Protein AF-A0A3D4P214-F1 (afdb_monomer)

Sequence (282 aa):
MRAGLFKVLLVASMGGLLLFSCAPPRKPGLRPDTTQAQRRLAGDDFQGALDSFAALAESYPGDRDVLREYKAAAEKIKARADGWFEENDFAAAEKAYSLLLANFFRFARFEESLSFGPEFLSRRIPVCQEHLSERRARQSLAEGDYLRALDGFKILPQDALQNPAQSAGLRRIMEEIRGLADKALARKDYVSAGKGYAVLWREYSMAQQAGFSLSFSRNDADEGMKHCRTQLTREGLDQYRKGNLKEAIAIWQGLLLFDPDNAEIRKAVDTATEQLTKLRKR

Foldseek 3Di:
DDDDDDDDDDDDDDDDPDPPPPPDDDDPDDDDDLPVLVVCLVVVVLLVNLVSLLVVCVVVPPPPVSLVVSLVSLQSLQVVLVVCVVVLVLVSNLVSLVSCLVCVVSNVVCNVVHPDDNVRSVLSNLQSLLSVLLVQLVVCVVVLNLLSSCPSVVPRDLVQLLPCVSVVSVQVSLQVLQVQLVVCVVVVVLLSNLQSLLSCLVCVVSCVSSPHDHPDDSVRSVVSNVVSLVVLQVVLVVCVVVVVLVVSLVSLVSNCVRVVPPPVSVVSNVVSVVVVVVVVVD

Mean predicted aligned error: 8.55 Å

Secondary structure (DSSP, 8-state):
--------PPPP----------PPPPPPSPPP--HHHHHHHHTT-HHHHHHHHHHHHHHSTT-HHHHHHHHHHHHHHHHHHHHHHHTT-HHHHHHHHHHHHHTGGGGTTTGGGSS--HHHHHHHHHHHHHHHHHHHHHHHHHTT-TTHHHHHHHTS-HHHHHSTTTSHHHHHHHHHHHHHHHHHHHTT-HHHHHHHHHHHHHHHHHHHHHT---SS-HHHHHHHHHHHHHHHHHHHHHHHHTT-HHHHHHHHHHHHTT-TT-HHHHHHHHHHHHHHHHHHT-

Radius of gyration: 35.47 Å; Cα contacts (8 Å, |Δi|>4): 289; chains: 1; bounding box: 129×53×82 Å

pLDDT: mean 90.37, std 16.11, range [37.19, 98.81]

Nearest PDB structures (foldseek):
  5g04-assembly1_J  TM=1.968E-01  e=1.324E-01  Homo sapiens
  4jhr-assembly1_B  TM=2.520E-01  e=9.855E-01  Mus musculus
  4jhr-assembly1_A  TM=2.530E-01  e=1.337E+00  Mus musculus
  8e0m-assembly4_L  TM=3.336E-01  e=3.344E+00  synthetic construct
  5cqs-assembly1_A  TM=1.385E-01  e=8.731E+00  Saccharomyces cerevisiae S288C

Structure (mmCIF, N/CA/C/O backbone):
data_AF-A0A3D4P214-F1
#
_entry.id   AF-A0A3D4P214-F1
#
loop_
_atom_site.group_PDB
_atom_site.id
_atom_site.type_symbol
_atom_site.label_atom_id
_atom_site.label_alt_id
_atom_site.label_comp_id
_atom_site.label_asym_id
_atom_site.label_entity_id
_atom_site.label_seq_id
_atom_site.pdbx_PDB_ins_code
_atom_site.Cartn_x
_atom_site.Cartn_y
_atom_site.Cartn_z
_atom_site.occupancy
_atom_site.B_iso_or_equiv
_atom_site.auth_seq_id
_atom_site.auth_comp_id
_atom_site.auth_asym_id
_atom_site.auth_atom_id
_atom_site.pdbx_PDB_model_num
ATOM 1 N N . MET A 1 1 ? 103.047 31.845 -24.404 1.00 38.53 1 MET A N 1
ATOM 2 C CA . MET A 1 1 ? 102.190 32.115 -25.580 1.00 38.53 1 MET A CA 1
ATOM 3 C C . MET A 1 1 ? 101.588 30.803 -26.061 1.00 38.53 1 MET A C 1
ATOM 5 O O . MET A 1 1 ? 102.334 29.852 -26.219 1.00 38.53 1 MET A O 1
ATOM 9 N N . ARG A 1 2 ? 100.268 30.807 -26.293 1.00 38.19 2 ARG A N 1
ATOM 10 C CA . ARG A 1 2 ? 99.425 29.758 -26.904 1.00 38.19 2 ARG A CA 1
ATOM 11 C C . ARG A 1 2 ? 99.228 28.454 -26.116 1.00 38.19 2 ARG A C 1
ATOM 13 O O . ARG A 1 2 ? 99.987 27.502 -26.222 1.00 38.19 2 ARG A O 1
ATOM 20 N N . ALA A 1 3 ? 98.106 28.441 -25.398 1.00 37.19 3 ALA A N 1
ATOM 21 C CA . ALA A 1 3 ? 97.374 27.250 -25.001 1.00 37.19 3 ALA A CA 1
ATOM 22 C C . ALA A 1 3 ? 96.899 26.474 -26.246 1.00 37.19 3 ALA A C 1
ATOM 24 O O . ALA A 1 3 ? 96.309 27.061 -27.155 1.00 37.19 3 ALA A O 1
ATOM 25 N N . GLY A 1 4 ? 97.164 25.168 -26.273 1.00 37.59 4 GLY A N 1
ATOM 26 C CA . GLY A 1 4 ? 96.603 24.213 -27.226 1.00 37.59 4 GLY A CA 1
ATOM 27 C C . GLY A 1 4 ? 95.545 23.370 -26.521 1.00 37.59 4 GLY A C 1
ATOM 28 O O . GLY A 1 4 ? 95.867 22.604 -25.617 1.00 37.59 4 GLY A O 1
ATOM 29 N N . LEU A 1 5 ? 94.284 23.567 -26.906 1.00 44.22 5 LEU A N 1
ATOM 30 C CA . LEU A 1 5 ? 93.126 22.828 -26.408 1.00 44.22 5 LEU A CA 1
ATOM 31 C C . LEU A 1 5 ? 93.164 21.362 -26.873 1.00 44.22 5 LEU A C 1
ATOM 33 O O . LEU A 1 5 ? 93.295 21.077 -28.064 1.00 44.22 5 LEU A O 1
ATOM 37 N N . PHE A 1 6 ? 92.963 20.456 -25.918 1.00 44.62 6 PHE A N 1
ATOM 38 C CA . PHE A 1 6 ? 92.675 19.039 -26.124 1.00 44.62 6 PHE A CA 1
ATOM 39 C C . PHE A 1 6 ? 91.328 18.847 -26.843 1.00 44.62 6 PHE A C 1
ATOM 41 O O . PHE A 1 6 ? 90.301 19.365 -26.405 1.00 44.62 6 PHE A O 1
ATOM 48 N N . LYS A 1 7 ? 91.321 18.055 -27.923 1.00 40.06 7 LYS A N 1
ATOM 49 C CA . LYS A 1 7 ? 90.110 17.476 -28.524 1.00 40.06 7 LYS A CA 1
ATOM 50 C C . LYS A 1 7 ? 89.840 16.125 -27.860 1.00 40.06 7 LYS A C 1
ATOM 52 O O . LYS A 1 7 ? 90.635 15.204 -28.018 1.00 40.06 7 LYS A O 1
ATOM 57 N N . VAL A 1 8 ? 88.722 16.009 -27.148 1.00 53.06 8 VAL A N 1
ATOM 58 C CA . VAL A 1 8 ? 88.177 14.736 -26.651 1.00 53.06 8 VAL A CA 1
ATOM 59 C C . VAL A 1 8 ? 86.930 14.406 -27.470 1.00 53.06 8 VAL A C 1
ATOM 61 O O . VAL A 1 8 ? 86.085 15.271 -27.698 1.00 53.06 8 VAL A O 1
ATOM 64 N N . LEU A 1 9 ? 86.876 13.167 -27.968 1.00 44.72 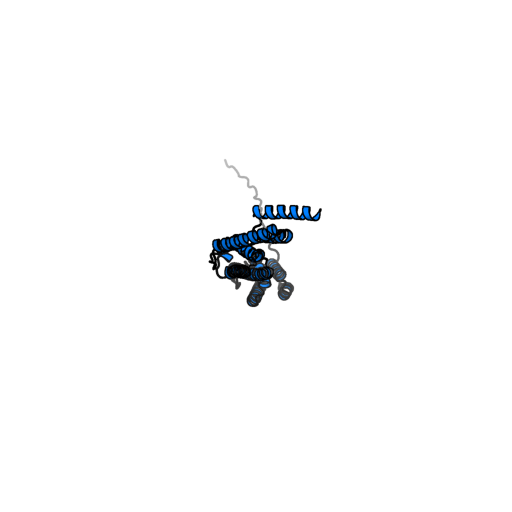9 LEU A N 1
ATOM 65 C CA . LEU A 1 9 ? 85.786 12.608 -28.765 1.00 44.72 9 LEU A CA 1
ATOM 66 C C . LEU A 1 9 ? 84.453 12.621 -27.999 1.00 44.72 9 LEU A C 1
ATOM 68 O O . LEU A 1 9 ? 84.376 12.197 -26.849 1.00 44.72 9 LEU A O 1
ATOM 72 N N . LEU A 1 10 ? 83.399 13.049 -28.694 1.00 42.59 10 LEU A N 1
ATOM 73 C CA . LEU A 1 10 ? 82.004 13.020 -28.263 1.00 42.59 10 LEU A CA 1
ATOM 74 C C . LEU A 1 10 ? 81.422 11.624 -28.542 1.00 42.59 10 LEU A C 1
ATOM 76 O O . LEU A 1 10 ? 81.373 11.185 -29.690 1.00 42.59 10 LEU A O 1
ATOM 80 N N . VAL A 1 11 ? 80.998 10.930 -27.486 1.00 47.66 11 VAL A N 1
ATOM 81 C CA . VAL A 1 11 ? 80.251 9.667 -27.560 1.00 47.66 11 VAL A CA 1
ATOM 82 C C . VAL A 1 11 ? 78.785 9.989 -27.848 1.00 47.66 11 VAL A C 1
ATOM 84 O O . VAL A 1 11 ? 78.157 10.762 -27.127 1.00 47.66 11 VAL A O 1
ATOM 87 N N . ALA A 1 12 ? 78.249 9.393 -28.910 1.00 46.66 12 ALA A N 1
ATOM 88 C CA . ALA A 1 12 ? 76.837 9.429 -29.255 1.00 46.66 12 ALA A CA 1
ATOM 89 C C . ALA A 1 12 ? 76.039 8.461 -28.363 1.00 46.66 12 ALA A C 1
ATOM 91 O O . ALA A 1 12 ? 76.366 7.276 -28.298 1.00 46.66 12 ALA A O 1
ATOM 92 N N . SER A 1 13 ? 74.956 8.929 -27.736 1.00 43.44 13 SER A N 1
ATOM 93 C CA . SER A 1 13 ? 73.879 8.052 -27.261 1.00 43.44 13 SER A CA 1
ATOM 94 C C . SER A 1 13 ? 72.512 8.624 -27.661 1.00 43.44 13 SER A C 1
ATOM 96 O O . SER A 1 13 ? 72.009 9.602 -27.115 1.00 43.44 13 SER A O 1
ATOM 98 N N . MET A 1 14 ? 71.911 8.015 -28.686 1.00 42.41 14 MET A N 1
ATOM 99 C CA . MET A 1 14 ? 70.492 8.168 -29.015 1.00 42.41 14 MET A CA 1
ATOM 100 C C . MET A 1 14 ? 69.688 7.279 -28.062 1.00 42.41 14 MET A C 1
ATOM 102 O O . MET A 1 14 ? 69.561 6.077 -28.281 1.00 42.41 14 MET A O 1
ATOM 106 N N . GLY A 1 15 ? 69.152 7.868 -26.995 1.00 41.72 15 GLY A N 1
ATOM 107 C CA . GLY A 1 15 ? 68.134 7.242 -26.153 1.00 41.72 15 GLY A CA 1
ATOM 108 C C . GLY A 1 15 ? 66.750 7.434 -26.768 1.00 41.72 15 GLY A C 1
ATOM 109 O O . GLY A 1 15 ? 66.094 8.440 -26.515 1.00 41.72 15 GLY A O 1
ATOM 110 N N . GLY A 1 16 ? 66.312 6.487 -27.598 1.00 44.75 16 GLY A N 1
ATOM 111 C CA . GLY A 1 16 ? 64.933 6.418 -28.080 1.00 44.75 16 GLY A CA 1
ATOM 112 C C . GLY A 1 16 ? 64.010 5.845 -27.004 1.00 44.75 16 GLY A C 1
ATOM 113 O O . GLY A 1 16 ? 64.033 4.646 -26.740 1.00 44.75 16 GLY A O 1
ATOM 114 N N . LEU A 1 17 ? 63.186 6.698 -26.394 1.00 46.34 17 LEU A N 1
ATOM 115 C CA . LEU A 1 17 ? 62.038 6.302 -25.574 1.00 46.34 17 LEU A CA 1
ATOM 116 C C . LEU A 1 17 ? 60.945 5.724 -26.487 1.00 46.34 17 LEU A C 1
ATOM 118 O O . LEU A 1 17 ? 60.137 6.457 -27.054 1.00 46.34 17 LEU A O 1
ATOM 122 N N . LEU A 1 18 ? 60.918 4.399 -26.635 1.00 42.94 18 LEU A N 1
ATOM 123 C CA . LEU A 1 18 ? 59.764 3.685 -27.178 1.00 42.94 18 LEU A CA 1
ATOM 124 C C . LEU A 1 18 ? 58.708 3.566 -26.074 1.00 42.94 18 LEU A C 1
ATOM 126 O O . LEU A 1 18 ? 58.770 2.683 -25.220 1.00 42.94 18 LEU A O 1
ATOM 130 N N . LEU A 1 19 ? 57.730 4.472 -26.095 1.00 48.50 19 LEU A N 1
ATOM 131 C CA . LEU A 1 19 ? 56.462 4.275 -25.399 1.00 48.50 19 LEU A CA 1
ATOM 132 C C . LEU A 1 19 ? 55.740 3.105 -26.079 1.00 48.50 19 LEU A C 1
ATOM 134 O O . LEU A 1 19 ? 55.114 3.268 -27.127 1.00 48.50 19 LEU A O 1
ATOM 138 N N . PHE A 1 20 ? 55.848 1.910 -25.496 1.00 41.78 20 PHE A N 1
ATOM 139 C CA . PHE A 1 20 ? 54.984 0.785 -25.833 1.00 41.78 20 PHE A CA 1
ATOM 140 C C . PHE A 1 20 ? 53.553 1.142 -25.427 1.00 41.78 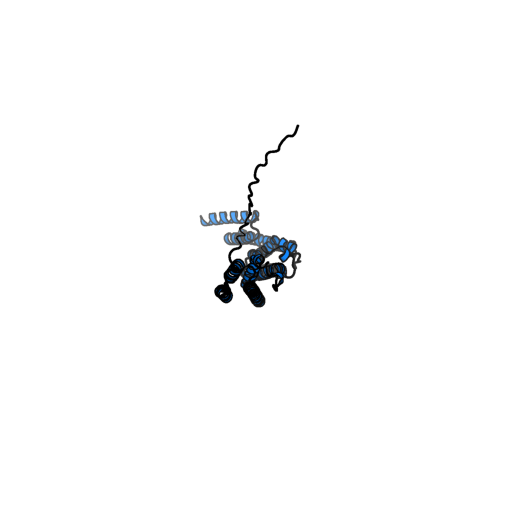20 PHE A C 1
ATOM 142 O O . PHE A 1 20 ? 53.136 0.979 -24.282 1.00 41.78 20 PHE A O 1
ATOM 149 N N . SER A 1 21 ? 52.805 1.672 -26.392 1.00 41.28 21 SER A N 1
ATOM 150 C CA . SER A 1 21 ? 51.353 1.733 -26.346 1.00 41.28 21 SER A CA 1
ATOM 151 C C . SER A 1 21 ? 50.830 0.297 -26.335 1.00 41.28 21 SER A C 1
ATOM 153 O O . SER A 1 21 ? 50.736 -0.355 -27.375 1.00 41.28 21 SER A O 1
ATOM 155 N N . CYS A 1 22 ? 50.520 -0.219 -25.146 1.00 42.56 22 CYS A N 1
ATOM 156 C CA . CYS A 1 22 ? 49.728 -1.432 -24.973 1.00 42.56 22 CYS A CA 1
ATOM 157 C C . CYS A 1 22 ? 48.269 -1.138 -25.355 1.00 42.56 22 CYS A C 1
ATOM 159 O O . CYS A 1 22 ? 47.379 -1.139 -24.509 1.00 42.56 22 CYS A O 1
ATOM 161 N N . ALA A 1 23 ? 48.016 -0.864 -26.635 1.00 50.88 23 ALA A N 1
ATOM 162 C CA . ALA A 1 23 ? 46.686 -1.027 -27.196 1.00 50.88 23 ALA A CA 1
ATOM 163 C C . ALA A 1 23 ? 46.484 -2.534 -27.442 1.00 50.88 23 ALA A C 1
ATOM 165 O O . ALA A 1 23 ? 47.274 -3.128 -28.182 1.00 50.88 23 ALA A O 1
ATOM 166 N N . PRO A 1 24 ? 45.482 -3.187 -26.824 1.00 54.00 24 PRO A N 1
ATOM 167 C CA . PRO A 1 24 ? 45.223 -4.596 -27.081 1.00 54.00 24 PRO A CA 1
ATOM 168 C C . PRO A 1 24 ? 44.935 -4.810 -28.578 1.00 54.00 24 PRO A C 1
ATOM 170 O O . PRO A 1 24 ? 44.295 -3.963 -29.212 1.00 54.00 24 PRO A O 1
ATOM 173 N N . PRO A 1 25 ? 45.402 -5.924 -29.167 1.00 46.94 25 PRO A N 1
ATOM 174 C CA . PRO A 1 25 ? 45.205 -6.194 -30.583 1.00 46.94 25 PRO A CA 1
ATOM 175 C C . PRO A 1 25 ? 43.707 -6.281 -30.895 1.00 46.94 25 PRO A C 1
ATOM 177 O O . PRO A 1 25 ? 42.974 -7.054 -30.274 1.00 46.94 25 PRO A O 1
ATOM 180 N N . ARG A 1 26 ? 43.243 -5.498 -31.880 1.00 49.03 26 ARG A N 1
ATOM 181 C CA . ARG A 1 26 ? 41.908 -5.672 -32.469 1.00 49.03 26 ARG A CA 1
ATOM 182 C C . ARG A 1 26 ? 41.800 -7.110 -32.979 1.00 49.03 26 ARG A C 1
ATOM 184 O O . ARG A 1 26 ? 42.559 -7.498 -33.867 1.00 49.03 26 ARG A O 1
ATOM 191 N N . LYS A 1 27 ? 40.865 -7.894 -32.429 1.00 54.03 27 LYS A N 1
ATOM 192 C CA . LYS A 1 27 ? 40.529 -9.218 -32.969 1.00 54.03 27 LYS A CA 1
ATOM 193 C C . LYS A 1 27 ? 40.098 -9.049 -34.437 1.00 54.03 27 LYS A C 1
ATOM 195 O O . LYS A 1 27 ? 39.225 -8.224 -34.706 1.00 54.03 27 LYS A O 1
ATOM 200 N N . PRO A 1 28 ? 40.710 -9.767 -35.390 1.00 44.50 28 PRO A N 1
ATOM 201 C CA . PRO A 1 28 ? 40.400 -9.602 -36.803 1.00 44.50 28 PRO A CA 1
ATOM 202 C C . PRO A 1 28 ? 39.011 -10.164 -37.150 1.00 44.50 28 PRO A C 1
ATOM 204 O O . PRO A 1 28 ? 38.692 -11.297 -36.806 1.00 44.50 28 PRO A O 1
ATOM 207 N N . GLY A 1 29 ? 38.213 -9.361 -37.863 1.00 55.25 29 GLY A N 1
ATOM 208 C CA . GLY A 1 29 ? 37.212 -9.755 -38.872 1.00 55.25 29 GLY A CA 1
ATOM 209 C C . GLY A 1 29 ? 35.974 -10.574 -38.481 1.00 55.25 29 GLY A C 1
ATOM 210 O O . GLY A 1 29 ? 35.059 -10.656 -39.297 1.00 55.25 29 GLY A O 1
ATOM 211 N N . LEU A 1 30 ? 35.902 -11.179 -37.294 1.00 65.19 30 LEU A N 1
ATOM 212 C CA . LEU A 1 30 ? 34.740 -11.980 -36.904 1.00 65.19 30 LEU A CA 1
ATOM 213 C C . LEU A 1 30 ? 33.660 -11.084 -36.285 1.00 65.19 30 LEU A C 1
ATOM 215 O O . LEU A 1 30 ? 33.901 -10.445 -35.260 1.00 65.19 30 LEU A O 1
ATOM 219 N N . ARG A 1 31 ? 32.471 -11.049 -36.900 1.00 73.25 31 ARG A N 1
ATOM 220 C CA . ARG A 1 31 ? 31.298 -10.367 -36.335 1.00 73.25 31 ARG A CA 1
ATOM 221 C C . ARG A 1 31 ? 31.027 -10.930 -34.927 1.00 73.25 31 ARG A C 1
ATOM 223 O O . ARG A 1 31 ? 30.981 -12.155 -34.792 1.00 73.25 31 ARG A O 1
ATOM 230 N N . PRO A 1 32 ? 30.859 -10.086 -33.896 1.00 82.88 32 PRO A N 1
ATOM 231 C CA . PRO A 1 32 ? 30.553 -10.554 -32.548 1.00 82.88 32 PRO A CA 1
ATOM 232 C C . PRO A 1 32 ? 29.274 -11.402 -32.532 1.00 82.88 32 PRO A C 1
ATOM 234 O O . PRO A 1 32 ? 28.263 -11.008 -33.111 1.00 82.88 32 PRO A O 1
ATOM 237 N N . ASP A 1 33 ? 29.319 -12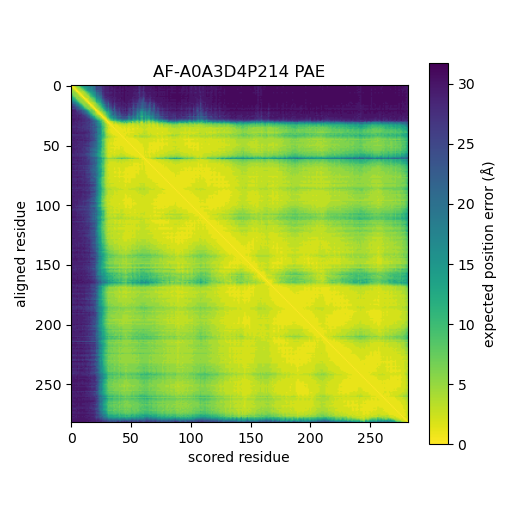.569 -31.883 1.00 88.31 33 ASP A N 1
ATOM 238 C CA . ASP A 1 33 ? 28.153 -13.447 -31.760 1.00 88.31 33 ASP A CA 1
ATOM 239 C C . ASP A 1 33 ? 27.183 -12.903 -30.702 1.00 88.31 33 ASP A C 1
ATOM 241 O O . ASP A 1 33 ? 27.454 -12.945 -29.500 1.00 88.31 33 ASP A O 1
ATOM 245 N N . THR A 1 34 ? 26.038 -12.392 -31.153 1.00 91.44 34 THR A N 1
ATOM 246 C CA . THR A 1 34 ? 24.964 -11.871 -30.298 1.00 91.44 34 THR A CA 1
ATOM 247 C C . THR A 1 34 ? 23.879 -12.912 -30.004 1.00 91.44 34 THR A C 1
ATOM 249 O O . THR A 1 34 ? 22.931 -12.623 -29.267 1.00 91.44 34 THR A O 1
ATOM 252 N N . THR A 1 35 ? 24.012 -14.147 -30.508 1.00 92.50 35 THR A N 1
ATOM 253 C CA . THR A 1 35 ? 22.977 -15.195 -30.437 1.00 92.50 35 THR A CA 1
ATOM 254 C C . THR A 1 35 ? 22.542 -15.480 -29.003 1.00 92.50 35 THR A C 1
ATOM 256 O O . THR A 1 35 ? 21.350 -15.625 -28.726 1.00 92.50 35 THR A O 1
ATOM 259 N N . GLN A 1 36 ? 23.486 -15.545 -28.061 1.00 93.12 36 GLN A N 1
ATOM 260 C CA . GLN A 1 36 ? 23.164 -15.798 -26.656 1.00 93.12 36 GLN A CA 1
ATOM 261 C C . GLN A 1 36 ? 22.326 -14.664 -26.047 1.00 93.12 36 GLN A C 1
ATOM 263 O O . GLN A 1 36 ? 21.324 -14.936 -25.382 1.00 93.12 36 GLN A O 1
ATOM 268 N N . ALA A 1 37 ? 22.704 -13.409 -26.303 1.00 93.62 37 ALA A N 1
ATOM 269 C CA . ALA A 1 37 ? 21.986 -12.236 -25.813 1.00 93.62 37 ALA A CA 1
ATOM 270 C C . ALA A 1 37 ? 20.559 -12.184 -26.385 1.00 93.62 37 ALA A C 1
ATOM 272 O O . ALA A 1 37 ? 19.591 -11.968 -25.654 1.00 93.62 37 ALA A O 1
ATOM 273 N N . GLN A 1 38 ? 20.414 -12.485 -27.678 1.00 93.94 38 GLN A N 1
ATOM 274 C CA . GLN A 1 38 ? 19.118 -12.550 -28.355 1.00 93.94 38 GLN A CA 1
ATOM 275 C C . GLN A 1 38 ? 18.223 -13.676 -27.813 1.00 93.94 38 GLN A C 1
ATOM 277 O O . GLN A 1 38 ? 17.026 -13.460 -27.618 1.00 93.94 38 GLN A O 1
ATOM 282 N N . ARG A 1 39 ? 18.778 -14.861 -27.518 1.00 95.44 39 ARG A N 1
ATOM 283 C CA . ARG A 1 39 ? 18.022 -15.969 -26.902 1.00 95.44 39 ARG A CA 1
ATOM 284 C C . ARG A 1 39 ? 17.493 -15.603 -25.518 1.00 95.44 39 ARG A C 1
ATOM 286 O O . ARG A 1 39 ? 16.328 -15.865 -25.238 1.00 95.44 39 ARG A O 1
ATOM 293 N N . ARG A 1 40 ? 18.315 -14.964 -24.680 1.00 96.62 40 ARG A N 1
ATOM 294 C CA . ARG A 1 40 ? 17.885 -14.476 -23.357 1.00 96.62 40 ARG A CA 1
ATOM 295 C C . ARG A 1 40 ? 16.759 -13.453 -23.472 1.00 96.62 40 ARG A C 1
ATOM 297 O O . ARG A 1 40 ? 15.750 -13.579 -22.789 1.00 96.62 40 ARG A O 1
ATOM 304 N N . LEU A 1 41 ? 16.880 -12.517 -24.414 1.00 94.62 41 LEU A N 1
ATOM 305 C CA . LEU A 1 41 ? 15.852 -11.510 -24.684 1.00 94.62 41 LEU A CA 1
ATOM 306 C C . LEU A 1 41 ? 14.526 -12.127 -25.162 1.00 94.62 41 LEU A C 1
ATOM 308 O O . LEU A 1 41 ? 13.455 -11.622 -24.834 1.00 94.62 41 LEU A O 1
ATOM 312 N N . ALA A 1 42 ? 14.583 -13.199 -25.956 1.00 93.31 42 ALA A N 1
ATOM 313 C CA . ALA A 1 42 ? 13.394 -13.926 -26.399 1.00 93.31 42 ALA A CA 1
ATOM 314 C C . ALA A 1 42 ? 12.723 -14.709 -25.258 1.00 93.31 42 ALA A C 1
ATOM 316 O O . ALA A 1 42 ? 11.500 -14.813 -25.244 1.00 93.31 42 ALA A O 1
ATOM 317 N N . GLY A 1 43 ? 13.513 -15.223 -24.311 1.00 93.75 43 GLY A N 1
ATOM 318 C CA . GLY A 1 43 ? 13.043 -15.945 -23.125 1.00 93.75 43 GLY A CA 1
ATOM 319 C C . GLY A 1 43 ? 12.738 -15.068 -21.905 1.00 93.75 43 GLY A C 1
ATOM 320 O O . GLY A 1 43 ? 12.648 -15.601 -20.807 1.00 93.75 43 GLY A O 1
ATOM 321 N N . ASP A 1 44 ? 12.632 -13.748 -22.075 1.00 92.69 44 ASP A N 1
ATOM 322 C CA . ASP A 1 44 ? 12.337 -12.765 -21.018 1.00 92.69 44 ASP A CA 1
ATOM 323 C C . ASP A 1 44 ? 13.351 -12.692 -19.861 1.00 92.69 44 ASP A C 1
ATOM 325 O O . ASP A 1 44 ? 13.115 -12.042 -18.840 1.00 92.69 44 ASP A O 1
ATOM 329 N N . ASP A 1 45 ? 14.549 -13.250 -20.064 1.00 96.81 45 ASP A N 1
ATOM 330 C CA . ASP A 1 45 ? 15.732 -12.984 -19.241 1.00 96.81 45 ASP A CA 1
ATOM 331 C C . ASP A 1 45 ? 16.343 -11.636 -19.651 1.00 96.81 45 ASP A C 1
ATOM 333 O O . ASP A 1 45 ? 17.399 -11.552 -20.284 1.00 96.81 45 ASP A O 1
ATOM 337 N N . PHE A 1 46 ? 15.630 -10.552 -19.342 1.00 98.00 46 PHE A N 1
ATOM 338 C CA . PHE A 1 46 ? 16.032 -9.202 -19.735 1.00 98.00 46 PHE A CA 1
ATOM 339 C C . PHE A 1 46 ? 17.345 -8.765 -19.089 1.00 98.00 46 PHE A C 1
ATOM 341 O O . PHE A 1 46 ? 18.185 -8.189 -19.774 1.00 98.00 46 PHE A O 1
ATOM 348 N N . GLN A 1 47 ? 17.552 -9.062 -17.801 1.00 97.81 47 GLN A N 1
ATOM 349 C CA . GLN A 1 47 ? 18.805 -8.742 -17.112 1.00 97.81 47 GLN A CA 1
ATOM 350 C C . GLN A 1 47 ? 19.972 -9.468 -17.786 1.00 97.81 47 GLN A C 1
ATOM 352 O O . GLN A 1 47 ? 20.937 -8.825 -18.193 1.00 97.81 47 GLN A O 1
ATOM 357 N N . GLY A 1 48 ? 19.852 -10.780 -18.009 1.00 97.62 48 GLY A N 1
ATOM 358 C CA . GLY A 1 48 ? 20.902 -11.539 -18.674 1.00 97.62 48 GLY A CA 1
ATOM 359 C C . GLY A 1 48 ? 21.134 -11.113 -20.125 1.00 97.62 48 GLY A C 1
ATOM 360 O O . GLY A 1 48 ? 22.269 -11.175 -20.605 1.00 97.62 48 GLY A O 1
ATOM 361 N N . ALA A 1 49 ? 20.095 -10.662 -20.834 1.00 98.00 49 ALA A N 1
ATOM 362 C CA . ALA A 1 49 ? 20.237 -10.088 -22.169 1.00 98.00 49 ALA A CA 1
ATOM 363 C C . ALA A 1 49 ? 21.050 -8.784 -22.139 1.00 98.00 49 ALA A C 1
ATOM 365 O O . ALA A 1 49 ? 22.020 -8.667 -22.890 1.00 98.00 49 ALA A O 1
ATOM 366 N N . LEU A 1 50 ? 20.700 -7.839 -21.256 1.00 98.00 50 LEU A N 1
ATOM 367 C CA . LEU A 1 50 ? 21.437 -6.580 -21.078 1.00 98.00 50 LEU A CA 1
ATOM 368 C C . LEU A 1 50 ? 22.890 -6.838 -20.654 1.00 98.00 50 LEU A C 1
ATOM 370 O O . LEU A 1 50 ? 23.802 -6.228 -21.207 1.00 98.00 50 LEU A O 1
ATOM 374 N N . ASP A 1 51 ? 23.121 -7.793 -19.751 1.00 97.81 51 ASP A N 1
ATOM 375 C CA . ASP A 1 51 ? 24.466 -8.191 -19.324 1.00 97.81 51 ASP A CA 1
ATOM 376 C C . ASP A 1 51 ? 25.302 -8.753 -20.470 1.00 97.81 51 ASP A C 1
ATOM 378 O O . ASP A 1 51 ? 26.460 -8.370 -20.644 1.00 97.81 51 ASP A O 1
ATOM 382 N N . SER A 1 52 ? 24.701 -9.615 -21.291 1.00 97.50 52 SER A N 1
ATOM 383 C CA . SER A 1 52 ? 25.377 -10.204 -22.449 1.00 97.50 52 SER A CA 1
ATOM 384 C C . SER A 1 52 ? 25.741 -9.133 -23.482 1.00 97.50 52 SER A C 1
ATOM 386 O O . SER A 1 52 ? 26.864 -9.114 -23.984 1.00 97.50 52 SER A O 1
ATOM 388 N N . PHE A 1 53 ? 24.824 -8.208 -23.782 1.00 97.25 53 PHE A N 1
ATOM 389 C CA . PHE A 1 53 ? 25.100 -7.119 -24.719 1.00 97.25 53 PHE A CA 1
ATOM 390 C C . PHE A 1 53 ? 26.130 -6.117 -24.190 1.00 97.25 53 PHE A C 1
ATOM 392 O O . PHE A 1 53 ? 26.985 -5.668 -24.953 1.00 97.25 53 PHE A O 1
ATOM 399 N N . ALA A 1 54 ? 26.101 -5.790 -22.899 1.00 96.06 54 ALA A N 1
ATOM 400 C CA . ALA A 1 54 ? 27.103 -4.922 -22.294 1.00 96.06 54 ALA A CA 1
ATOM 401 C C . ALA A 1 54 ? 28.506 -5.542 -22.351 1.00 96.06 54 ALA A C 1
ATOM 403 O O . ALA A 1 54 ? 29.444 -4.874 -22.780 1.00 96.06 54 ALA A O 1
ATOM 404 N N . ALA A 1 55 ? 28.641 -6.830 -22.015 1.00 95.94 55 ALA A N 1
ATOM 405 C CA . ALA A 1 55 ? 29.916 -7.543 -22.102 1.00 95.94 55 ALA A CA 1
ATOM 406 C C . ALA A 1 55 ? 30.464 -7.576 -23.542 1.00 95.94 55 ALA A C 1
ATOM 408 O O . ALA A 1 55 ? 31.671 -7.434 -23.768 1.00 95.94 55 ALA A O 1
ATOM 409 N N . LEU A 1 56 ? 29.579 -7.708 -24.538 1.00 95.19 56 LEU A N 1
ATOM 410 C CA . LEU A 1 56 ? 29.947 -7.579 -25.949 1.00 95.19 56 LEU A CA 1
ATOM 411 C C . LEU A 1 56 ? 30.402 -6.151 -26.289 1.00 95.19 56 LEU A C 1
ATOM 413 O O . LEU A 1 56 ? 31.432 -5.984 -26.938 1.00 95.19 56 LEU A O 1
ATOM 417 N N . ALA A 1 57 ? 29.696 -5.119 -25.826 1.00 94.00 57 ALA A N 1
ATOM 418 C CA . ALA A 1 57 ? 30.056 -3.719 -26.074 1.00 94.00 57 ALA A CA 1
ATOM 419 C C . ALA A 1 57 ? 31.376 -3.293 -25.393 1.00 94.00 57 ALA A C 1
ATOM 421 O O . ALA A 1 57 ? 32.064 -2.390 -25.884 1.00 94.00 57 ALA A O 1
ATOM 422 N N . GLU A 1 58 ? 31.737 -3.939 -24.282 1.00 93.31 58 GLU A N 1
ATOM 423 C CA . GLU A 1 58 ? 33.033 -3.800 -23.607 1.00 93.31 58 GLU A CA 1
ATOM 424 C C . GLU A 1 58 ? 34.151 -4.524 -24.364 1.00 93.31 58 GLU A C 1
ATOM 426 O O . GLU A 1 58 ? 35.232 -3.967 -24.548 1.00 93.31 58 GLU A O 1
ATOM 431 N N . SER A 1 59 ? 33.880 -5.739 -24.852 1.00 93.62 59 SER A N 1
ATOM 432 C CA . SER A 1 59 ? 34.843 -6.554 -25.609 1.00 93.62 59 SER A CA 1
ATOM 433 C C . SER A 1 59 ? 35.133 -6.001 -27.010 1.00 93.62 59 SER A C 1
ATOM 435 O O . SER A 1 59 ? 36.221 -6.213 -27.547 1.00 93.62 59 SER A O 1
ATOM 437 N N . TYR A 1 60 ? 34.168 -5.291 -27.599 1.00 91.69 60 TYR A N 1
ATOM 438 C CA . TYR A 1 60 ? 34.245 -4.699 -28.937 1.00 91.69 60 TYR A CA 1
ATOM 439 C C . TYR A 1 60 ? 33.907 -3.198 -28.883 1.00 91.69 60 TYR A C 1
ATOM 441 O O . TYR A 1 60 ? 32.879 -2.757 -29.409 1.00 91.69 60 TYR A O 1
ATOM 449 N N . PRO A 1 61 ? 34.751 -2.374 -28.231 1.00 87.81 61 PRO A N 1
ATOM 450 C CA . PRO A 1 61 ? 34.445 -0.969 -28.022 1.00 87.81 61 PRO A CA 1
ATOM 451 C C . PRO A 1 61 ? 34.413 -0.219 -29.359 1.00 87.81 61 PRO A C 1
ATOM 453 O O . PRO A 1 61 ? 35.408 -0.150 -30.078 1.00 87.81 61 PRO A O 1
ATOM 456 N N . GLY A 1 62 ? 33.257 0.366 -29.679 1.00 83.88 62 GLY A N 1
ATOM 457 C CA . GLY A 1 62 ? 33.038 1.118 -30.918 1.00 83.88 62 GLY A CA 1
ATOM 458 C C . GLY A 1 62 ? 32.520 0.290 -32.098 1.00 83.88 62 GLY A C 1
ATOM 459 O O . GLY A 1 62 ? 32.330 0.855 -33.177 1.00 83.88 62 GLY A O 1
ATOM 460 N N . ASP A 1 63 ? 32.255 -1.008 -31.915 1.00 92.81 63 ASP A N 1
ATOM 461 C CA . ASP A 1 63 ? 31.537 -1.803 -32.912 1.00 92.81 63 ASP A CA 1
ATOM 462 C C . ASP A 1 63 ? 30.089 -1.297 -33.045 1.00 92.81 63 ASP A C 1
ATOM 464 O O . ASP A 1 63 ? 29.288 -1.351 -32.106 1.00 92.81 63 ASP A O 1
ATOM 468 N N . ARG A 1 64 ? 29.762 -0.753 -34.223 1.00 92.44 64 ARG A N 1
ATOM 469 C CA . ARG A 1 64 ? 28.457 -0.133 -34.488 1.00 92.44 64 ARG A CA 1
ATOM 470 C C . ARG A 1 64 ? 27.321 -1.151 -34.517 1.00 92.44 64 ARG A C 1
ATOM 472 O O . ARG A 1 64 ? 26.202 -0.796 -34.149 1.00 92.44 64 ARG A O 1
ATOM 479 N N . ASP A 1 65 ? 27.587 -2.383 -34.940 1.00 92.69 65 ASP A N 1
ATOM 480 C CA . ASP A 1 65 ? 26.565 -3.421 -35.026 1.00 92.69 65 ASP A CA 1
ATOM 481 C C . ASP A 1 65 ? 26.186 -3.910 -33.627 1.00 92.69 65 ASP A C 1
ATOM 483 O O . ASP A 1 65 ? 24.995 -3.993 -33.323 1.00 92.69 65 ASP A O 1
ATOM 487 N N . VAL A 1 66 ? 27.172 -4.122 -32.746 1.00 94.00 66 VAL A N 1
ATOM 488 C CA . VAL A 1 66 ? 26.932 -4.484 -31.336 1.00 94.00 66 VAL A CA 1
ATOM 489 C C . VAL A 1 66 ? 26.138 -3.399 -30.615 1.00 94.00 66 VAL A C 1
ATOM 491 O O . VAL A 1 66 ? 25.150 -3.708 -29.952 1.00 94.00 66 VAL A O 1
ATOM 494 N N . LEU A 1 67 ? 26.519 -2.124 -30.761 1.00 95.25 67 LEU A N 1
ATOM 495 C CA . LEU A 1 67 ? 25.793 -1.020 -30.122 1.00 95.25 67 LEU A CA 1
ATOM 496 C C . LEU A 1 67 ? 24.365 -0.877 -30.665 1.00 95.25 67 LEU A C 1
ATOM 498 O O . LEU A 1 67 ? 23.442 -0.622 -29.894 1.00 95.25 67 LEU A O 1
ATOM 502 N N . ARG A 1 68 ? 24.157 -1.087 -31.972 1.00 96.06 68 ARG A N 1
ATOM 503 C CA . ARG A 1 68 ? 22.819 -1.081 -32.580 1.00 96.06 68 ARG A CA 1
ATOM 504 C C . ARG A 1 68 ? 21.948 -2.213 -32.039 1.00 96.06 68 ARG A C 1
ATOM 506 O O . ARG A 1 68 ? 20.783 -1.973 -31.731 1.00 96.06 68 ARG A O 1
ATOM 513 N N . GLU A 1 69 ? 22.483 -3.427 -31.928 1.00 96.38 69 GLU A N 1
ATOM 514 C CA . GLU A 1 69 ? 21.739 -4.570 -31.384 1.00 96.38 69 GLU A CA 1
ATOM 515 C C . GLU A 1 69 ? 21.464 -4.411 -29.881 1.00 96.38 69 GLU A C 1
ATOM 517 O O . GLU A 1 69 ? 20.356 -4.703 -29.432 1.00 96.38 69 GLU A O 1
ATOM 522 N N . TYR A 1 70 ? 22.413 -3.857 -29.120 1.00 97.31 70 TYR A N 1
ATOM 523 C CA . TYR A 1 70 ? 22.214 -3.555 -27.704 1.00 97.31 70 TYR A CA 1
ATOM 524 C C . TYR A 1 70 ? 21.111 -2.508 -27.500 1.00 97.31 70 TYR A C 1
ATOM 526 O O . TYR A 1 70 ? 20.182 -2.719 -26.719 1.00 97.31 70 TYR A O 1
ATOM 534 N N . LYS A 1 71 ? 21.147 -1.419 -28.275 1.00 98.00 71 LYS A N 1
ATOM 535 C CA . LYS A 1 71 ? 20.071 -0.426 -28.299 1.00 98.00 71 LYS A CA 1
ATOM 536 C C . LYS A 1 71 ? 18.723 -1.079 -28.624 1.00 98.00 71 LYS A C 1
ATOM 538 O O . LYS A 1 71 ? 17.751 -0.865 -27.907 1.00 98.00 71 LYS A O 1
ATOM 543 N N . ALA A 1 72 ? 18.661 -1.895 -29.678 1.00 98.00 72 ALA A N 1
ATOM 544 C CA . ALA A 1 72 ? 17.429 -2.576 -30.078 1.00 98.00 72 ALA A CA 1
ATOM 545 C C . ALA A 1 72 ? 16.879 -3.497 -28.974 1.00 98.00 72 ALA A C 1
ATOM 547 O O . ALA A 1 72 ? 15.664 -3.612 -28.819 1.00 98.00 72 ALA A O 1
ATOM 548 N N . ALA A 1 73 ? 17.750 -4.122 -28.178 1.00 98.25 73 ALA A N 1
ATOM 549 C CA . ALA A 1 73 ? 17.338 -4.907 -27.021 1.00 98.25 73 ALA A CA 1
ATOM 550 C C . ALA A 1 73 ? 16.697 -4.041 -25.927 1.00 98.25 73 ALA A C 1
ATOM 552 O O . ALA A 1 73 ? 15.628 -4.397 -25.431 1.00 98.25 73 ALA A O 1
ATOM 553 N N . ALA A 1 74 ? 17.301 -2.895 -25.595 1.00 98.62 74 ALA A N 1
ATOM 554 C CA . ALA A 1 74 ? 16.742 -1.953 -24.626 1.00 98.62 74 ALA A CA 1
ATOM 555 C C . ALA A 1 74 ? 15.362 -1.429 -25.073 1.00 98.62 74 ALA A C 1
ATOM 557 O O . ALA A 1 74 ? 14.413 -1.443 -24.289 1.00 98.62 74 ALA A O 1
ATOM 558 N N . GLU A 1 75 ? 15.219 -1.073 -26.353 1.00 98.62 75 GLU A N 1
ATOM 559 C CA . GLU A 1 75 ? 13.937 -0.664 -26.950 1.00 98.62 75 GLU A CA 1
ATOM 560 C C . GLU A 1 75 ? 12.886 -1.774 -26.888 1.00 98.62 75 GLU A C 1
ATOM 562 O O . GLU A 1 75 ? 11.728 -1.527 -26.558 1.00 98.62 75 G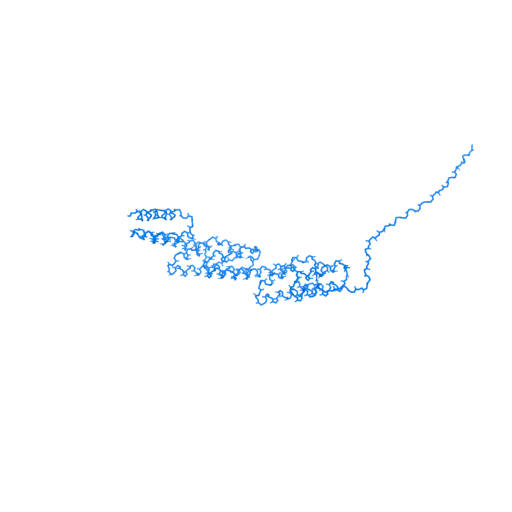LU A O 1
ATOM 567 N N . LYS A 1 76 ? 13.280 -3.026 -27.150 1.00 98.38 76 LYS A N 1
ATOM 568 C CA . LYS A 1 76 ? 12.362 -4.166 -27.074 1.00 98.38 76 LYS A CA 1
ATOM 569 C C . LYS A 1 76 ? 11.876 -4.418 -25.646 1.00 98.38 76 LYS A C 1
ATOM 571 O O . LYS A 1 76 ? 10.701 -4.722 -25.465 1.00 98.38 76 LYS A O 1
ATOM 576 N N . ILE A 1 77 ? 12.751 -4.294 -24.645 1.00 98.69 77 ILE A N 1
ATOM 577 C CA . ILE A 1 77 ? 12.367 -4.409 -23.228 1.00 98.69 77 ILE A CA 1
ATOM 578 C C . ILE A 1 77 ? 11.375 -3.300 -22.874 1.00 98.69 77 ILE A C 1
ATOM 580 O O . ILE A 1 77 ? 10.337 -3.583 -22.281 1.00 98.69 77 ILE A O 1
ATOM 584 N N . LYS A 1 78 ? 11.651 -2.060 -23.293 1.00 98.62 78 LYS A N 1
ATOM 585 C CA . LYS A 1 78 ? 10.766 -0.913 -23.064 1.00 98.62 78 LYS A CA 1
ATOM 586 C C . LYS A 1 78 ? 9.400 -1.099 -23.729 1.00 98.62 78 LYS A C 1
ATOM 588 O O . LYS A 1 78 ? 8.387 -0.915 -23.068 1.00 98.62 78 LYS A O 1
ATOM 593 N N . ALA A 1 79 ? 9.356 -1.542 -24.984 1.00 98.50 79 ALA A N 1
ATOM 594 C CA . ALA A 1 79 ? 8.104 -1.838 -25.683 1.00 98.50 79 ALA A CA 1
ATOM 595 C C . ALA A 1 79 ? 7.284 -2.936 -24.982 1.00 98.50 79 ALA A C 1
ATOM 597 O O . ALA A 1 79 ? 6.061 -2.863 -24.936 1.00 98.50 79 ALA A O 1
ATOM 598 N N . ARG A 1 80 ? 7.949 -3.940 -24.398 1.00 98.31 80 ARG A N 1
ATOM 599 C CA . ARG A 1 80 ? 7.279 -4.981 -23.604 1.00 98.31 80 ARG A CA 1
ATOM 600 C C . ARG A 1 80 ? 6.748 -4.446 -22.279 1.00 98.31 80 ARG A C 1
ATOM 602 O O . ARG A 1 80 ? 5.635 -4.789 -21.906 1.00 98.31 80 ARG A O 1
ATOM 609 N N . ALA A 1 81 ? 7.516 -3.588 -21.610 1.00 98.56 81 ALA A N 1
ATOM 610 C CA . ALA A 1 81 ? 7.075 -2.901 -20.401 1.00 98.56 81 ALA A CA 1
ATOM 611 C C . ALA A 1 81 ? 5.842 -2.028 -20.669 1.00 98.56 81 ALA A C 1
ATOM 613 O O . ALA A 1 81 ? 4.889 -2.079 -19.898 1.00 98.56 81 ALA A O 1
ATOM 614 N N . ASP A 1 82 ? 5.835 -1.289 -21.784 1.00 98.56 82 ASP A N 1
ATOM 615 C CA . ASP A 1 82 ? 4.678 -0.504 -22.223 1.00 98.56 82 ASP A CA 1
ATOM 616 C C . ASP A 1 82 ? 3.470 -1.401 -22.530 1.00 98.56 82 ASP A C 1
ATOM 618 O O . ASP A 1 82 ? 2.369 -1.095 -22.087 1.00 98.56 82 ASP A O 1
ATOM 622 N N . GLY A 1 83 ? 3.673 -2.538 -23.206 1.00 98.50 83 GLY A N 1
ATOM 623 C CA . GLY A 1 83 ? 2.607 -3.516 -23.448 1.00 98.50 83 GLY A CA 1
ATOM 624 C C . GLY A 1 83 ? 1.996 -4.048 -22.149 1.00 98.50 83 GLY A C 1
ATOM 625 O O . GLY A 1 83 ? 0.784 -3.995 -21.969 1.00 98.50 83 GLY A O 1
ATOM 626 N N . TRP A 1 84 ? 2.824 -4.467 -21.187 1.00 98.50 84 TRP A N 1
ATOM 627 C CA . TRP A 1 84 ? 2.346 -4.882 -19.862 1.00 98.50 84 TRP A CA 1
ATOM 628 C C . TRP A 1 84 ? 1.636 -3.760 -19.110 1.00 98.50 84 TRP A C 1
ATOM 630 O O . TRP A 1 84 ? 0.650 -4.005 -18.420 1.00 98.50 84 TRP A O 1
ATOM 640 N N . PHE A 1 85 ? 2.105 -2.522 -19.259 1.00 98.12 85 PHE A N 1
ATOM 641 C CA . PHE A 1 85 ? 1.449 -1.360 -18.679 1.00 98.12 85 PHE A CA 1
ATOM 642 C C . PHE A 1 85 ? 0.043 -1.161 -19.269 1.00 98.12 85 PHE A C 1
ATOM 644 O O . PHE A 1 85 ? -0.912 -0.975 -18.518 1.00 98.12 85 PHE A O 1
ATOM 651 N N . GLU A 1 86 ? -0.102 -1.236 -20.594 1.00 97.88 86 GLU A N 1
ATOM 652 C CA . GLU A 1 86 ? -1.390 -1.132 -21.298 1.00 97.88 86 GLU A CA 1
ATOM 653 C C . GLU A 1 86 ? -2.343 -2.288 -20.951 1.00 97.88 86 GLU A C 1
ATOM 655 O O . GLU A 1 86 ? -3.552 -2.088 -20.814 1.00 97.88 86 GLU A O 1
ATOM 660 N N . GLU A 1 87 ? -1.801 -3.484 -20.728 1.00 97.88 87 GLU A N 1
ATOM 661 C CA . GLU A 1 87 ? -2.537 -4.677 -20.291 1.00 97.88 87 GLU A CA 1
ATOM 662 C C . GLU A 1 87 ? -2.898 -4.663 -18.791 1.00 97.88 87 GLU A C 1
ATOM 664 O O . GLU A 1 87 ? -3.613 -5.548 -18.318 1.00 97.88 87 GLU A O 1
ATOM 669 N N . ASN A 1 88 ? -2.471 -3.643 -18.037 1.00 96.44 88 ASN A N 1
ATOM 670 C CA . ASN A 1 88 ? -2.595 -3.536 -16.576 1.00 96.44 88 ASN A CA 1
ATOM 671 C C . ASN A 1 88 ? -1.813 -4.606 -15.783 1.00 96.44 88 ASN A C 1
ATOM 673 O O . ASN A 1 88 ? -2.076 -4.814 -14.591 1.00 96.44 88 ASN A O 1
ATOM 677 N N . ASP A 1 89 ? -0.817 -5.259 -16.389 1.00 97.88 89 ASP A N 1
ATOM 678 C CA . ASP A 1 89 ? 0.196 -6.030 -15.662 1.00 97.88 89 ASP A CA 1
ATOM 679 C C . ASP A 1 89 ? 1.279 -5.092 -15.109 1.00 97.88 89 ASP A C 1
ATOM 681 O O . ASP A 1 89 ? 2.444 -5.066 -15.518 1.00 97.88 89 ASP A O 1
ATOM 685 N N . PHE A 1 90 ? 0.871 -4.292 -14.125 1.00 97.44 90 PHE A N 1
ATOM 686 C CA . PHE A 1 90 ? 1.741 -3.315 -13.478 1.00 97.44 90 PHE A CA 1
ATOM 687 C C . PHE A 1 90 ? 2.929 -3.953 -12.751 1.00 97.44 90 PHE A C 1
ATOM 689 O O . PHE A 1 90 ? 3.929 -3.277 -12.534 1.00 97.44 90 PHE A O 1
ATOM 696 N N . ALA A 1 91 ? 2.851 -5.236 -12.378 1.00 97.56 91 ALA A N 1
ATOM 697 C CA . ALA A 1 91 ? 3.959 -5.932 -11.728 1.00 97.56 91 ALA A CA 1
ATOM 698 C C . ALA A 1 91 ? 5.076 -6.242 -12.729 1.00 97.56 91 ALA A C 1
ATOM 700 O O . ALA A 1 91 ? 6.247 -5.969 -12.455 1.00 97.56 91 ALA A O 1
ATOM 701 N N . ALA A 1 92 ? 4.725 -6.780 -13.899 1.00 97.88 92 ALA A N 1
ATOM 702 C CA . ALA A 1 92 ? 5.697 -7.031 -14.955 1.00 97.88 92 ALA A CA 1
ATOM 703 C C . ALA A 1 92 ? 6.259 -5.716 -15.525 1.00 97.88 92 ALA A C 1
ATOM 705 O O . ALA A 1 92 ? 7.476 -5.590 -15.701 1.00 97.88 92 ALA A O 1
ATOM 706 N N . ALA A 1 93 ? 5.395 -4.717 -15.738 1.00 98.50 93 ALA A N 1
ATOM 707 C CA . ALA A 1 93 ? 5.793 -3.392 -16.211 1.00 98.50 93 ALA A CA 1
ATOM 708 C C . ALA A 1 93 ? 6.774 -2.700 -15.248 1.00 98.50 93 ALA A C 1
ATOM 710 O O . ALA A 1 93 ? 7.843 -2.266 -15.680 1.00 98.50 93 ALA A O 1
ATOM 711 N N . GLU A 1 94 ? 6.460 -2.649 -13.945 1.00 97.88 94 GLU A N 1
ATOM 712 C CA . GLU A 1 94 ? 7.336 -2.063 -12.918 1.00 97.88 94 GLU A CA 1
ATOM 713 C C . GLU A 1 94 ? 8.716 -2.715 -12.936 1.00 97.88 94 GLU A C 1
ATOM 715 O O . GLU A 1 94 ? 9.721 -2.014 -13.048 1.00 97.88 94 GLU A O 1
ATOM 720 N N . LYS A 1 95 ? 8.769 -4.051 -12.940 1.00 98.12 95 LYS A N 1
ATOM 721 C CA . LYS A 1 95 ? 10.028 -4.797 -12.973 1.00 98.12 95 LYS A CA 1
ATOM 722 C C . LYS A 1 95 ? 10.882 -4.436 -14.191 1.00 98.12 95 LYS A C 1
ATOM 724 O O . LYS A 1 95 ? 12.093 -4.259 -14.053 1.00 98.12 95 LYS A O 1
ATOM 729 N N . ALA A 1 96 ? 10.284 -4.331 -15.378 1.00 98.56 96 ALA A N 1
ATOM 730 C CA . ALA A 1 96 ? 11.022 -3.991 -16.593 1.00 98.56 96 ALA A CA 1
ATOM 731 C C . ALA A 1 96 ? 11.463 -2.522 -16.638 1.00 98.56 96 ALA A C 1
ATOM 733 O O . ALA A 1 96 ? 12.606 -2.252 -17.012 1.00 98.56 96 ALA A O 1
ATOM 734 N N . TYR A 1 97 ? 10.619 -1.574 -16.220 1.00 98.69 97 TYR A N 1
ATOM 735 C CA . TYR A 1 97 ? 11.025 -0.168 -16.134 1.00 98.69 97 TYR A CA 1
ATOM 736 C C . TYR A 1 97 ? 12.135 0.042 -15.098 1.00 98.69 97 TYR A C 1
ATOM 738 O O . TYR A 1 97 ? 13.126 0.710 -15.399 1.00 98.69 97 TYR A O 1
ATOM 746 N N . SER A 1 98 ? 12.018 -0.568 -13.915 1.00 98.19 98 SER A N 1
ATOM 747 C CA . SER A 1 98 ? 13.038 -0.531 -12.860 1.00 98.19 98 SER A CA 1
ATOM 748 C C . SER A 1 98 ? 14.361 -1.135 -13.340 1.00 98.19 98 SER A C 1
ATOM 750 O O . SER A 1 98 ? 15.426 -0.566 -13.100 1.00 98.19 98 SER A O 1
ATOM 752 N N . LEU A 1 99 ? 14.306 -2.236 -14.097 1.00 98.56 99 LEU A N 1
ATOM 753 C CA . LEU A 1 99 ? 15.481 -2.846 -14.720 1.00 98.56 99 LEU A CA 1
ATOM 754 C C . LEU A 1 99 ? 16.173 -1.900 -15.713 1.00 98.56 99 LEU A C 1
ATOM 756 O O . LEU A 1 99 ? 17.399 -1.760 -15.676 1.00 98.56 99 LEU A O 1
ATOM 760 N N . LEU A 1 100 ? 15.404 -1.259 -16.598 1.00 98.62 100 LEU A N 1
ATOM 761 C CA . LEU A 1 100 ? 15.934 -0.289 -17.560 1.00 98.62 100 LEU A CA 1
ATOM 762 C C . LEU A 1 100 ? 16.561 0.915 -16.855 1.00 98.62 100 LEU A C 1
ATOM 764 O O . LEU A 1 100 ? 17.630 1.362 -17.265 1.00 98.62 100 LEU A O 1
ATOM 768 N N . LEU A 1 101 ? 15.937 1.409 -15.782 1.00 98.38 101 LEU A N 1
ATOM 769 C CA . LEU A 1 101 ? 16.437 2.552 -15.019 1.00 98.38 101 LEU A CA 1
ATOM 770 C C . LEU A 1 101 ? 17.747 2.202 -14.307 1.00 98.38 101 LEU A C 1
ATOM 772 O O . LEU A 1 101 ? 18.722 2.943 -14.409 1.00 98.38 101 LEU A O 1
ATOM 776 N N . ALA A 1 102 ? 17.800 1.039 -13.654 1.00 98.12 102 ALA A N 1
ATOM 777 C CA . ALA A 1 102 ? 18.993 0.558 -12.962 1.00 98.12 102 ALA A CA 1
ATOM 778 C C . ALA A 1 102 ? 20.185 0.351 -13.909 1.00 98.12 102 ALA A C 1
ATOM 780 O O . ALA A 1 102 ? 21.331 0.523 -13.504 1.00 98.12 102 ALA A O 1
ATOM 781 N N . ASN A 1 103 ? 19.926 0.009 -15.174 1.00 98.12 103 ASN A N 1
ATOM 782 C CA . ASN A 1 103 ? 20.959 -0.195 -16.189 1.00 98.12 103 ASN A CA 1
ATOM 783 C C . ASN A 1 103 ? 21.210 1.040 -17.066 1.00 98.12 103 ASN A C 1
ATOM 785 O O . ASN A 1 103 ? 22.046 0.962 -17.965 1.00 98.12 103 ASN A O 1
ATOM 789 N N . PHE A 1 104 ? 20.545 2.175 -16.816 1.00 98.00 104 PHE A N 1
ATOM 790 C CA . PHE A 1 104 ? 20.559 3.310 -17.743 1.00 98.00 104 PHE A CA 1
ATOM 791 C C . PHE A 1 104 ? 21.973 3.845 -18.008 1.00 98.00 104 PHE A C 1
ATOM 793 O O . PHE A 1 104 ? 22.332 4.117 -19.149 1.00 98.00 104 PHE A O 1
ATOM 800 N N . PHE A 1 105 ? 22.831 3.880 -16.983 1.00 96.81 105 PHE A N 1
ATOM 801 C CA . PHE A 1 105 ? 24.232 4.303 -17.111 1.00 96.81 105 PHE A CA 1
ATOM 802 C C . PHE A 1 105 ? 25.037 3.475 -18.133 1.00 96.81 105 PHE A C 1
ATOM 804 O O . PHE A 1 105 ? 26.010 3.962 -18.707 1.00 96.81 105 PHE A O 1
ATOM 811 N N . ARG A 1 106 ? 24.638 2.222 -18.395 1.00 96.50 106 ARG A N 1
ATOM 812 C CA . ARG A 1 106 ? 25.289 1.335 -19.377 1.00 96.50 106 ARG A CA 1
ATOM 813 C C . ARG A 1 106 ? 24.951 1.723 -20.815 1.00 96.50 106 ARG A C 1
ATOM 815 O O . ARG A 1 106 ? 25.597 1.237 -21.743 1.00 96.50 106 ARG A O 1
ATOM 822 N N . PHE A 1 107 ? 23.957 2.586 -21.007 1.00 96.81 107 PHE A N 1
ATOM 823 C CA . PHE A 1 107 ? 23.504 3.059 -22.310 1.00 96.81 107 PHE A CA 1
ATOM 824 C C . PHE A 1 107 ? 24.190 4.353 -22.747 1.00 96.81 107 PHE A C 1
ATOM 826 O O . PHE A 1 107 ? 23.914 4.814 -23.847 1.00 96.81 107 PHE A O 1
ATOM 833 N N . ALA A 1 108 ? 25.139 4.893 -21.970 1.00 95.12 108 ALA A N 1
ATOM 834 C CA . ALA A 1 108 ? 25.789 6.187 -22.219 1.00 95.12 108 ALA A CA 1
ATOM 835 C C . ALA A 1 108 ? 26.305 6.397 -23.661 1.00 95.12 108 ALA A C 1
ATOM 837 O O . ALA A 1 108 ? 26.379 7.516 -24.151 1.00 95.12 108 ALA A O 1
ATOM 838 N N . ARG A 1 109 ? 26.655 5.322 -24.381 1.00 94.94 109 ARG A N 1
ATOM 839 C CA . ARG A 1 109 ? 27.117 5.389 -25.782 1.00 94.94 109 ARG A CA 1
ATOM 840 C C . ARG A 1 109 ? 26.014 5.611 -26.821 1.00 94.94 109 ARG A C 1
ATOM 842 O O . ARG A 1 109 ? 26.333 5.890 -27.973 1.00 94.94 109 ARG A O 1
ATOM 849 N N . PHE A 1 110 ? 24.754 5.397 -26.462 1.00 95.69 110 PHE A N 1
ATOM 850 C CA . PHE A 1 110 ? 23.613 5.458 -27.377 1.00 95.69 110 PHE A CA 1
ATOM 851 C C . PHE A 1 110 ? 22.330 6.000 -26.729 1.00 95.69 110 PHE A C 1
ATOM 853 O O . PHE A 1 110 ? 21.272 5.933 -27.358 1.00 95.69 110 PHE A O 1
ATOM 860 N N . GLU A 1 111 ? 22.406 6.541 -25.512 1.00 95.88 111 GLU A N 1
ATOM 861 C CA . GLU A 1 111 ? 21.253 7.010 -24.736 1.00 95.88 111 GLU A CA 1
ATOM 862 C C . GLU A 1 111 ? 20.450 8.098 -25.456 1.00 95.88 111 GLU A C 1
ATOM 864 O O . GLU A 1 111 ? 19.228 8.014 -25.488 1.00 95.88 111 GLU A O 1
ATOM 869 N N . GLU A 1 112 ? 21.114 9.028 -26.152 1.00 96.00 112 GLU A N 1
ATOM 870 C CA . GLU A 1 112 ? 20.464 10.092 -26.939 1.00 96.00 112 GLU A CA 1
ATOM 871 C C . GLU A 1 112 ? 19.570 9.552 -28.065 1.00 96.00 112 GLU A C 1
ATOM 873 O O . GLU A 1 112 ? 18.720 10.257 -28.602 1.00 96.00 112 GLU A O 1
ATOM 878 N N . SER A 1 113 ? 19.780 8.294 -28.453 1.00 96.94 113 SER A N 1
ATOM 879 C CA . SER A 1 113 ? 19.031 7.648 -29.523 1.00 96.94 113 SER A CA 1
ATOM 880 C C . SER A 1 113 ? 17.892 6.759 -29.022 1.00 96.94 113 SER A C 1
ATOM 882 O O . SER A 1 113 ? 17.150 6.236 -29.859 1.00 96.94 113 SER A O 1
ATOM 884 N N . LEU A 1 114 ? 17.783 6.536 -27.707 1.00 98.25 114 LEU A N 1
ATOM 885 C CA . LEU A 1 114 ? 16.706 5.749 -27.111 1.00 98.25 114 LEU A CA 1
ATOM 886 C C . LEU A 1 114 ? 15.391 6.533 -27.127 1.00 98.25 114 LEU A C 1
ATOM 888 O O . LEU A 1 114 ? 15.365 7.749 -26.952 1.00 98.25 114 LEU A O 1
ATOM 892 N N . SER A 1 115 ? 14.273 5.825 -27.264 1.00 98.19 115 SER A N 1
ATOM 893 C CA . SER A 1 115 ? 12.931 6.411 -27.195 1.00 98.19 115 SER A CA 1
ATOM 894 C C . SER A 1 115 ? 12.515 6.808 -25.766 1.00 98.19 115 SER A C 1
ATOM 896 O O . SER A 1 115 ? 11.360 7.183 -25.541 1.00 98.19 115 SER A O 1
ATOM 898 N N . PHE A 1 116 ? 13.388 6.622 -24.779 1.00 98.38 116 PHE A N 1
ATOM 899 C CA . PHE A 1 116 ? 13.120 6.839 -23.366 1.00 98.38 116 PHE A CA 1
ATOM 900 C C . PHE A 1 116 ? 14.381 7.324 -22.650 1.00 98.38 116 PHE A C 1
ATOM 902 O O . PHE A 1 116 ? 15.499 6.991 -23.032 1.00 98.38 116 PHE A O 1
ATOM 909 N N . GLY A 1 117 ? 14.175 8.078 -21.574 1.00 97.81 117 GLY A N 1
ATOM 910 C CA . GLY A 1 117 ? 15.228 8.533 -20.670 1.00 97.81 117 GLY A CA 1
ATOM 911 C C . GLY A 1 117 ? 14.944 8.130 -19.221 1.00 97.81 117 GLY A C 1
ATOM 912 O O . GLY A 1 117 ? 13.870 7.587 -18.931 1.00 97.81 117 GLY A O 1
ATOM 913 N N . PRO A 1 118 ? 15.856 8.439 -18.286 1.00 97.25 118 PRO A N 1
ATOM 914 C CA . PRO A 1 118 ? 15.671 8.117 -16.877 1.00 97.25 118 PRO A CA 1
ATOM 915 C C . PRO A 1 118 ? 14.456 8.857 -16.308 1.00 97.25 118 PRO A C 1
ATOM 917 O O . PRO A 1 118 ? 13.695 8.277 -15.548 1.00 97.25 118 PRO A O 1
ATOM 920 N N . GLU A 1 119 ? 14.186 10.085 -16.759 1.00 94.69 119 GLU A N 1
ATOM 921 C CA . GLU A 1 119 ? 12.995 10.851 -16.370 1.00 94.69 119 GLU A CA 1
ATOM 922 C C . GLU A 1 119 ? 11.682 10.152 -16.748 1.00 94.69 119 GLU A C 1
ATOM 924 O O . GLU A 1 119 ? 10.728 10.156 -15.971 1.00 94.69 119 GLU A O 1
ATOM 929 N N . PHE A 1 120 ? 11.622 9.529 -17.930 1.00 96.06 120 PHE A N 1
ATOM 930 C CA . PHE A 1 120 ? 10.450 8.761 -18.354 1.00 96.06 120 PHE A CA 1
ATOM 931 C C . PHE A 1 120 ? 10.233 7.557 -17.432 1.00 96.06 120 PHE A C 1
ATOM 933 O O . PHE A 1 120 ? 9.121 7.341 -16.949 1.00 96.06 120 PHE A O 1
ATOM 940 N N . LEU A 1 121 ? 11.297 6.802 -17.152 1.00 97.25 121 LEU A N 1
ATOM 941 C CA . LEU A 1 121 ? 11.240 5.607 -16.309 1.00 97.25 121 LEU A CA 1
ATOM 942 C C . LEU A 1 121 ? 10.874 5.963 -14.862 1.00 97.25 121 LEU A C 1
ATOM 944 O O . LEU A 1 121 ? 9.950 5.373 -14.304 1.00 97.25 121 LEU A O 1
ATOM 948 N N . SER A 1 122 ? 11.508 6.994 -14.298 1.00 93.31 122 SER A N 1
ATOM 949 C CA . SER A 1 122 ? 11.217 7.513 -12.957 1.00 93.31 122 SER A CA 1
ATOM 950 C C . SER A 1 122 ? 9.788 8.034 -12.810 1.00 93.31 122 SER A C 1
ATOM 952 O O . SER A 1 122 ? 9.265 8.048 -11.704 1.00 93.31 122 SER A O 1
ATOM 954 N N . ARG A 1 123 ? 9.118 8.424 -13.904 1.00 91.81 123 ARG A N 1
ATOM 955 C CA . ARG A 1 123 ? 7.685 8.766 -13.886 1.00 91.81 123 ARG A CA 1
ATOM 956 C C . ARG A 1 123 ? 6.775 7.549 -14.028 1.00 91.81 123 ARG A C 1
ATOM 958 O O . ARG A 1 123 ? 5.679 7.561 -13.478 1.00 91.81 123 ARG A O 1
ATOM 965 N N . ARG A 1 124 ? 7.188 6.518 -14.769 1.00 94.62 124 ARG A N 1
ATOM 966 C CA . ARG A 1 124 ? 6.379 5.309 -15.014 1.00 94.62 124 ARG A CA 1
ATOM 967 C C . ARG A 1 124 ? 6.372 4.341 -13.836 1.00 94.62 124 ARG A C 1
ATOM 969 O O . ARG A 1 124 ? 5.326 3.762 -13.546 1.00 94.62 124 ARG A O 1
ATOM 976 N N . ILE A 1 125 ? 7.502 4.185 -13.151 1.00 95.31 125 ILE A N 1
ATOM 977 C CA . ILE A 1 125 ? 7.639 3.256 -12.020 1.00 95.31 125 ILE A CA 1
ATOM 978 C C . ILE A 1 125 ? 6.641 3.586 -10.893 1.00 95.31 125 ILE A C 1
ATOM 980 O O . ILE A 1 125 ? 5.880 2.688 -10.523 1.00 95.31 125 ILE A O 1
ATOM 984 N N . PRO A 1 126 ? 6.528 4.839 -10.401 1.00 92.69 126 PRO A N 1
ATOM 985 C CA . PRO A 1 126 ? 5.575 5.166 -9.340 1.00 92.69 126 PRO A CA 1
ATOM 986 C C . PRO A 1 126 ? 4.113 4.950 -9.737 1.00 92.69 126 PRO A C 1
ATOM 988 O O . PRO A 1 126 ? 3.320 4.542 -8.899 1.00 92.69 126 PRO A O 1
ATOM 991 N N . VAL A 1 127 ? 3.756 5.144 -11.014 1.00 93.31 127 VAL A N 1
ATOM 992 C CA . VAL A 1 127 ? 2.396 4.857 -11.510 1.00 93.31 127 VAL A CA 1
ATOM 993 C C . VAL A 1 127 ? 2.084 3.364 -11.388 1.00 93.31 127 VAL A C 1
ATOM 995 O O . VAL A 1 127 ? 1.022 2.982 -10.904 1.00 93.31 127 VAL A O 1
ATOM 998 N N . CYS A 1 128 ? 3.027 2.497 -11.768 1.00 95.50 128 CYS A N 1
ATOM 999 C CA . CYS A 1 128 ? 2.851 1.054 -11.595 1.00 95.50 128 CYS A CA 1
ATOM 1000 C C . CYS A 1 128 ? 2.712 0.690 -10.109 1.00 95.50 128 CYS A C 1
ATOM 1002 O O . CYS A 1 128 ? 1.840 -0.094 -9.732 1.00 95.50 128 CYS A O 1
ATOM 1004 N N . GLN A 1 129 ? 3.555 1.280 -9.259 1.00 94.50 129 GLN A N 1
ATOM 1005 C CA . GLN A 1 129 ? 3.528 1.050 -7.816 1.00 94.50 129 GLN A CA 1
ATOM 1006 C C . GLN A 1 129 ? 2.212 1.516 -7.184 1.00 94.50 129 GLN A C 1
ATOM 1008 O O . GLN A 1 129 ? 1.665 0.789 -6.360 1.00 94.50 129 GLN A O 1
ATOM 1013 N N . GLU A 1 130 ? 1.661 2.660 -7.594 1.00 93.19 130 GLU A N 1
ATOM 1014 C CA . GLU A 1 130 ? 0.348 3.134 -7.146 1.00 93.19 130 GLU A CA 1
ATOM 1015 C C . GLU A 1 130 ? -0.748 2.112 -7.468 1.00 93.19 130 GLU A C 1
ATOM 1017 O O . GLU A 1 130 ? -1.492 1.713 -6.571 1.00 93.19 130 GLU A O 1
ATOM 1022 N N . HIS A 1 131 ? -0.826 1.633 -8.713 1.00 94.12 131 HIS A N 1
ATOM 1023 C CA . HIS A 1 131 ? -1.831 0.641 -9.103 1.00 94.12 131 HIS A CA 1
ATOM 1024 C C . HIS A 1 131 ? -1.694 -0.674 -8.323 1.00 94.12 131 HIS A C 1
ATOM 1026 O O . HIS A 1 131 ? -2.695 -1.269 -7.906 1.00 94.12 131 HIS A O 1
ATOM 1032 N N . LEU A 1 132 ? -0.462 -1.131 -8.082 1.00 94.88 132 LEU A N 1
ATOM 1033 C CA . LEU A 1 132 ? -0.199 -2.307 -7.249 1.00 94.88 132 LEU A CA 1
ATOM 1034 C C . LEU A 1 132 ? -0.621 -2.073 -5.794 1.00 94.88 132 LEU A C 1
ATOM 1036 O O . LEU A 1 132 ? -1.219 -2.962 -5.178 1.00 94.88 132 LEU A O 1
ATOM 1040 N N . SER A 1 133 ? -0.345 -0.888 -5.254 1.00 95.12 133 SER A N 1
ATOM 1041 C CA . SER A 1 133 ? -0.752 -0.484 -3.910 1.00 95.12 133 SER A CA 1
ATOM 1042 C C . SER A 1 133 ? -2.267 -0.396 -3.782 1.00 95.12 133 SER A C 1
ATOM 1044 O O . SER A 1 133 ? -2.809 -0.937 -2.822 1.00 95.12 133 SER A O 1
ATOM 1046 N N . GLU A 1 134 ? -2.974 0.152 -4.771 1.00 95.19 134 GLU A N 1
ATOM 1047 C CA . GLU A 1 134 ? -4.440 0.162 -4.796 1.00 95.19 134 GLU A CA 1
ATOM 1048 C C . GLU A 1 134 ? -5.014 -1.262 -4.849 1.00 95.19 134 GLU A C 1
ATOM 1050 O O . GLU A 1 134 ? -5.944 -1.586 -4.108 1.00 95.19 134 GLU A O 1
ATOM 1055 N N . ARG A 1 135 ? -4.448 -2.154 -5.671 1.00 94.88 135 ARG A N 1
ATOM 1056 C CA . ARG A 1 135 ? -4.901 -3.553 -5.745 1.00 94.88 135 ARG A CA 1
ATOM 1057 C C . ARG A 1 135 ? -4.752 -4.270 -4.402 1.00 94.88 135 ARG A C 1
ATOM 1059 O O . ARG A 1 135 ? -5.691 -4.934 -3.961 1.00 94.88 135 ARG A O 1
ATOM 1066 N N . ARG A 1 136 ? -3.594 -4.128 -3.750 1.00 96.06 136 ARG A N 1
ATOM 1067 C CA . ARG A 1 136 ? -3.343 -4.685 -2.409 1.00 96.06 136 ARG A CA 1
ATOM 1068 C C . ARG A 1 136 ? -4.264 -4.054 -1.371 1.00 96.06 136 ARG A C 1
ATOM 1070 O O . ARG A 1 136 ? -4.801 -4.762 -0.527 1.00 96.06 136 ARG A O 1
ATOM 1077 N N . ALA A 1 137 ? -4.500 -2.747 -1.469 1.00 97.31 137 ALA A N 1
ATOM 1078 C CA . ALA A 1 137 ? -5.405 -2.039 -0.582 1.00 97.31 137 ALA A CA 1
ATOM 1079 C C . ALA A 1 137 ? -6.811 -2.634 -0.626 1.00 97.31 137 ALA A C 1
ATOM 1081 O O . ALA A 1 137 ? -7.364 -2.963 0.418 1.00 97.31 137 ALA A O 1
ATOM 1082 N N . ARG A 1 138 ? -7.356 -2.869 -1.825 1.00 95.88 138 ARG A N 1
ATOM 1083 C CA . ARG A 1 138 ? -8.683 -3.482 -2.002 1.00 95.88 138 ARG A CA 1
ATOM 1084 C C . ARG A 1 138 ? -8.784 -4.884 -1.399 1.00 95.88 138 ARG A C 1
ATOM 1086 O O . ARG A 1 138 ? -9.826 -5.223 -0.847 1.00 95.88 138 ARG A O 1
ATOM 1093 N N . GLN A 1 139 ? -7.717 -5.680 -1.465 1.00 96.00 139 GLN A N 1
ATOM 1094 C CA . GLN A 1 139 ? -7.668 -6.988 -0.799 1.00 96.00 139 GLN A CA 1
ATOM 1095 C C . GLN A 1 139 ? -7.735 -6.827 0.725 1.00 96.00 139 GLN A C 1
ATOM 1097 O O . GLN A 1 139 ? -8.593 -7.428 1.364 1.00 96.00 139 GLN A O 1
ATOM 1102 N N . SER A 1 140 ? -6.919 -5.935 1.293 1.00 97.19 140 SER A N 1
ATOM 1103 C CA . SER A 1 140 ? -6.937 -5.634 2.731 1.00 97.19 140 SER A CA 1
ATOM 1104 C C . SER A 1 140 ? -8.286 -5.074 3.204 1.00 97.19 140 SER A C 1
ATOM 1106 O O . SER A 1 140 ? -8.756 -5.428 4.284 1.00 97.19 140 SER A O 1
ATOM 1108 N N . LEU A 1 141 ? -8.955 -4.243 2.391 1.00 96.12 141 LEU A N 1
ATOM 1109 C CA . LEU A 1 141 ? -10.303 -3.745 2.690 1.00 96.12 141 LEU A CA 1
ATOM 1110 C C . LEU A 1 141 ? -11.330 -4.881 2.765 1.00 96.12 141 LEU A C 1
ATOM 1112 O O . LEU A 1 141 ? -12.166 -4.874 3.667 1.00 96.12 141 LEU A O 1
ATOM 1116 N N . ALA A 1 142 ? -11.255 -5.866 1.865 1.00 93.31 142 ALA A N 1
ATOM 1117 C CA . ALA A 1 142 ? -12.138 -7.034 1.889 1.00 93.31 142 ALA A CA 1
ATOM 1118 C C . ALA A 1 142 ? -11.931 -7.908 3.142 1.00 93.31 142 ALA A C 1
ATOM 1120 O O . ALA A 1 142 ? -12.876 -8.536 3.617 1.00 93.31 142 ALA A O 1
ATOM 1121 N N . GLU A 1 143 ? -10.720 -7.910 3.702 1.00 93.56 143 GLU A N 1
ATOM 1122 C CA . GLU A 1 143 ? -10.377 -8.578 4.965 1.00 93.56 143 GLU A CA 1
ATOM 1123 C C . GLU A 1 143 ? -10.736 -7.744 6.213 1.00 93.56 143 GLU A C 1
ATOM 1125 O O . GLU A 1 143 ? -10.637 -8.234 7.338 1.00 93.56 143 GLU A O 1
ATOM 1130 N N . GLY A 1 144 ? -11.147 -6.482 6.041 1.00 91.88 144 GLY A N 1
ATOM 1131 C CA . GLY A 1 144 ? -11.399 -5.544 7.140 1.00 91.88 144 GLY A CA 1
ATOM 1132 C C . GLY A 1 144 ? -10.130 -5.006 7.816 1.00 91.88 144 GLY A C 1
ATOM 1133 O O . GLY A 1 144 ? -10.220 -4.403 8.890 1.00 91.88 144 GLY A O 1
ATOM 1134 N N . ASP A 1 145 ? -8.952 -5.199 7.213 1.00 95.12 145 ASP A N 1
ATOM 1135 C CA . ASP A 1 145 ? -7.682 -4.637 7.685 1.00 95.12 145 ASP A CA 1
ATOM 1136 C C . ASP A 1 145 ? -7.434 -3.267 7.036 1.00 95.12 145 ASP A C 1
ATOM 1138 O O . ASP A 1 145 ? -6.684 -3.104 6.070 1.00 95.12 145 ASP A O 1
ATOM 1142 N N . TYR A 1 146 ? -8.105 -2.251 7.577 1.00 96.25 146 TYR A N 1
ATOM 1143 C CA . TYR A 1 146 ? -8.032 -0.885 7.054 1.00 96.25 146 TYR A CA 1
ATOM 1144 C C . TYR A 1 146 ? -6.638 -0.265 7.177 1.00 96.25 146 TYR A C 1
ATOM 1146 O O . TYR A 1 146 ? -6.279 0.581 6.361 1.00 96.25 146 TYR A O 1
ATOM 1154 N N . LEU A 1 147 ? -5.840 -0.668 8.173 1.00 94.44 147 LEU A N 1
ATOM 1155 C CA . LEU A 1 147 ? -4.478 -0.156 8.318 1.00 94.44 147 LEU A CA 1
ATOM 1156 C C . LEU A 1 147 ? -3.596 -0.692 7.191 1.00 94.44 147 LEU A C 1
ATOM 1158 O O . LEU A 1 147 ? -2.966 0.099 6.487 1.00 94.44 147 LEU A O 1
ATOM 1162 N N . ARG A 1 148 ? -3.622 -2.010 6.968 1.00 95.94 148 ARG A N 1
ATOM 1163 C CA . ARG A 1 148 ? -2.871 -2.642 5.877 1.00 95.94 148 ARG A CA 1
ATOM 1164 C C . ARG A 1 148 ? -3.291 -2.114 4.509 1.00 95.94 148 ARG A C 1
ATOM 1166 O O . ARG A 1 148 ? -2.481 -2.092 3.584 1.00 95.94 148 ARG A O 1
ATOM 1173 N N . ALA A 1 149 ? -4.532 -1.647 4.368 1.00 97.31 149 ALA A N 1
ATOM 1174 C CA . ALA A 1 149 ? -5.000 -1.031 3.132 1.00 97.31 149 ALA A CA 1
ATOM 1175 C C . ALA A 1 149 ? -4.224 0.241 2.737 1.00 97.31 149 ALA A C 1
ATOM 1177 O O . ALA A 1 149 ? -4.202 0.592 1.561 1.00 97.31 149 ALA A O 1
ATOM 1178 N N . LEU A 1 150 ? -3.555 0.915 3.676 1.00 96.50 150 LEU A N 1
ATOM 1179 C CA . LEU A 1 150 ? -2.800 2.141 3.396 1.00 96.50 150 LEU A CA 1
ATOM 1180 C C . LEU A 1 150 ? -1.281 1.928 3.294 1.00 96.50 150 LEU A C 1
ATOM 1182 O O . LEU A 1 150 ? -0.579 2.810 2.801 1.00 96.50 150 LEU A O 1
ATOM 1186 N N . ASP A 1 151 ? -0.755 0.767 3.691 1.00 94.00 151 ASP A N 1
ATOM 1187 C CA . ASP A 1 151 ? 0.695 0.544 3.798 1.00 94.00 151 ASP A CA 1
ATOM 1188 C C . ASP A 1 151 ? 1.433 0.627 2.455 1.00 94.00 151 ASP A C 1
ATOM 1190 O O . ASP A 1 151 ? 2.527 1.185 2.383 1.00 94.00 151 ASP A O 1
ATOM 1194 N N . GLY A 1 152 ? 0.818 0.149 1.369 1.00 91.12 152 GLY A N 1
ATOM 1195 C CA . GLY A 1 152 ? 1.408 0.232 0.029 1.00 91.12 152 GLY A CA 1
ATOM 1196 C C . GLY A 1 152 ? 1.608 1.670 -0.466 1.00 91.12 152 GLY A C 1
ATOM 1197 O O . GLY A 1 152 ? 2.491 1.925 -1.280 1.00 91.12 152 GLY A O 1
ATOM 1198 N N . PHE A 1 153 ? 0.824 2.626 0.032 1.00 93.69 153 PHE A N 1
ATOM 1199 C CA . PHE A 1 153 ? 0.967 4.032 -0.348 1.00 93.69 153 PHE A CA 1
ATOM 1200 C C . PHE A 1 153 ? 2.050 4.752 0.461 1.00 93.69 153 PHE A C 1
ATOM 1202 O O . PHE A 1 153 ? 2.609 5.732 -0.017 1.00 93.69 153 PHE A O 1
ATOM 1209 N N . LYS A 1 154 ? 2.396 4.254 1.657 1.00 91.19 154 LYS A N 1
ATOM 1210 C CA . LYS A 1 154 ? 3.424 4.856 2.529 1.00 91.19 154 LYS A CA 1
ATOM 1211 C C . LYS A 1 154 ? 4.841 4.747 1.964 1.00 91.19 154 LYS A C 1
ATOM 1213 O O . LYS A 1 154 ? 5.713 5.502 2.372 1.00 91.19 154 LYS A O 1
ATOM 1218 N N . ILE A 1 155 ? 5.071 3.794 1.060 1.00 89.62 155 ILE A N 1
ATOM 1219 C CA . ILE A 1 155 ? 6.377 3.567 0.428 1.00 89.62 155 ILE A CA 1
ATOM 1220 C C . ILE A 1 155 ? 6.552 4.334 -0.887 1.00 89.62 155 ILE A C 1
ATOM 1222 O O . ILE A 1 155 ? 7.628 4.274 -1.478 1.00 89.62 155 ILE A O 1
ATOM 1226 N N . LEU A 1 156 ? 5.504 5.012 -1.371 1.00 89.81 156 LEU A N 1
ATOM 1227 C CA . LEU A 1 156 ? 5.587 5.778 -2.610 1.00 89.81 156 LEU A CA 1
ATOM 1228 C C . LEU A 1 156 ? 6.434 7.044 -2.400 1.00 89.81 156 LEU A C 1
ATOM 1230 O O . LEU A 1 156 ? 6.347 7.667 -1.338 1.00 89.81 156 LEU A O 1
ATOM 1234 N N . PRO A 1 157 ? 7.231 7.454 -3.404 1.00 89.06 157 PRO A N 1
ATOM 1235 C CA . PRO A 1 157 ? 7.970 8.710 -3.356 1.00 89.06 157 PRO A CA 1
ATOM 1236 C C . PRO A 1 157 ? 7.057 9.918 -3.093 1.00 89.06 157 PRO A C 1
ATOM 1238 O O . PRO A 1 157 ? 5.918 9.971 -3.561 1.00 89.06 157 PRO A O 1
ATOM 1241 N N . GLN A 1 158 ? 7.549 10.910 -2.347 1.00 86.00 158 GLN A N 1
ATOM 1242 C CA . GLN A 1 158 ? 6.750 12.083 -1.973 1.00 86.00 158 GLN A CA 1
ATOM 1243 C C . GLN A 1 158 ? 6.301 12.901 -3.193 1.00 86.00 158 GLN A C 1
ATOM 1245 O O . GLN A 1 158 ? 5.166 13.371 -3.238 1.00 86.00 158 GLN A O 1
ATOM 1250 N N . ASP A 1 159 ? 7.172 13.058 -4.185 1.00 86.19 159 ASP A N 1
ATOM 1251 C CA . ASP A 1 159 ? 6.878 13.723 -5.455 1.00 86.19 159 ASP A CA 1
ATOM 1252 C C . ASP A 1 159 ? 5.800 12.982 -6.257 1.00 86.19 159 ASP A C 1
ATOM 1254 O O . ASP A 1 159 ? 4.952 13.621 -6.883 1.00 86.19 159 ASP A O 1
ATOM 1258 N N . ALA A 1 160 ? 5.771 11.649 -6.170 1.00 84.94 160 ALA A N 1
ATOM 1259 C CA . ALA A 1 160 ? 4.694 10.849 -6.738 1.00 84.94 160 ALA A CA 1
ATOM 1260 C C . ALA A 1 160 ? 3.365 11.096 -6.008 1.00 84.94 160 ALA A C 1
ATOM 1262 O O . ALA A 1 160 ? 2.346 11.356 -6.642 1.00 84.94 160 ALA A O 1
ATOM 1263 N N . LEU A 1 161 ? 3.367 11.114 -4.672 1.00 84.62 161 LEU A N 1
ATOM 1264 C CA . LEU A 1 161 ? 2.160 11.399 -3.885 1.00 84.62 161 LEU A CA 1
ATOM 1265 C C . LEU A 1 161 ? 1.608 12.815 -4.118 1.00 84.62 161 LEU A C 1
ATOM 1267 O O . LEU A 1 161 ? 0.398 13.016 -4.049 1.00 84.62 161 LEU A O 1
ATOM 1271 N N . GLN A 1 162 ? 2.462 13.793 -4.419 1.00 87.00 162 GLN A N 1
ATOM 1272 C CA . GLN A 1 162 ? 2.041 15.165 -4.730 1.00 87.00 162 GLN A CA 1
ATOM 1273 C C . GLN A 1 162 ? 1.448 15.322 -6.135 1.00 87.00 162 GLN A C 1
ATOM 1275 O O . GLN A 1 162 ? 0.816 16.339 -6.426 1.00 87.00 162 GLN A O 1
ATOM 1280 N N . ASN A 1 163 ? 1.623 14.335 -7.015 1.00 85.81 163 ASN A N 1
ATOM 1281 C CA . ASN A 1 163 ? 0.986 14.333 -8.321 1.00 85.81 163 ASN A CA 1
ATOM 1282 C C . ASN A 1 163 ? -0.477 13.858 -8.184 1.00 85.81 163 ASN A C 1
ATOM 1284 O O . ASN A 1 163 ? -0.704 12.704 -7.817 1.00 85.81 163 ASN A O 1
ATOM 1288 N N . PRO A 1 164 ? -1.486 14.686 -8.531 1.00 83.75 164 PRO A N 1
ATOM 1289 C CA . PRO A 1 164 ? -2.896 14.324 -8.358 1.00 83.75 164 PRO A CA 1
ATOM 1290 C C . PRO A 1 164 ? -3.322 13.053 -9.096 1.00 83.75 164 PRO A C 1
ATOM 1292 O O . PRO A 1 164 ? -4.228 12.356 -8.643 1.00 83.75 164 PRO A O 1
ATOM 1295 N N . ALA A 1 165 ? -2.693 12.749 -10.236 1.00 80.50 165 ALA A N 1
ATOM 1296 C CA . ALA A 1 165 ? -2.983 11.527 -10.977 1.00 80.50 165 ALA A CA 1
ATOM 1297 C C . ALA A 1 165 ? -2.464 10.283 -10.242 1.00 80.50 165 ALA A C 1
ATOM 1299 O O . ALA A 1 165 ? -3.125 9.255 -10.290 1.00 80.50 165 ALA A O 1
ATOM 1300 N N . GLN A 1 166 ? -1.325 10.407 -9.549 1.00 79.69 166 GLN A N 1
ATOM 1301 C CA . GLN A 1 166 ? -0.628 9.310 -8.864 1.00 79.69 166 GLN A CA 1
ATOM 1302 C C . GLN A 1 166 ? -1.039 9.136 -7.391 1.00 79.69 166 GLN A C 1
ATOM 1304 O O . GLN A 1 166 ? -0.641 8.179 -6.728 1.00 79.69 166 GLN A O 1
ATOM 1309 N N . SER A 1 167 ? -1.823 10.069 -6.847 1.00 88.31 167 SER A N 1
ATOM 1310 C CA . SER A 1 167 ? -2.456 9.951 -5.528 1.00 88.31 167 SER A CA 1
ATOM 1311 C C . SER A 1 167 ? -3.957 9.663 -5.604 1.00 88.31 167 SER A C 1
ATOM 1313 O O . SER A 1 167 ? -4.627 9.548 -4.571 1.00 88.31 167 SER A O 1
ATOM 1315 N N . ALA A 1 168 ? -4.500 9.490 -6.812 1.00 91.06 168 ALA A N 1
ATOM 1316 C CA . ALA A 1 168 ? -5.912 9.204 -7.031 1.00 91.06 168 ALA A CA 1
ATOM 1317 C C . ALA A 1 168 ? -6.334 7.865 -6.403 1.00 91.06 168 ALA A C 1
ATOM 1319 O O . ALA A 1 168 ? -7.443 7.754 -5.868 1.00 91.06 168 ALA A O 1
ATOM 1320 N N . GLY A 1 169 ? -5.470 6.848 -6.440 1.00 93.69 169 GLY A N 1
ATOM 1321 C CA . GLY A 1 169 ? -5.663 5.571 -5.754 1.00 93.69 169 GLY A CA 1
ATOM 1322 C C . GLY A 1 169 ? -5.752 5.739 -4.238 1.00 93.69 169 GLY A C 1
ATOM 1323 O O . GLY A 1 169 ? -6.736 5.307 -3.637 1.00 93.69 169 GLY A O 1
ATOM 1324 N N . LEU A 1 170 ? -4.789 6.440 -3.627 1.00 95.81 170 LEU A N 1
ATOM 1325 C CA . LEU A 1 170 ? -4.782 6.708 -2.183 1.00 95.81 170 LEU A CA 1
ATOM 1326 C C . LEU A 1 170 ? -6.058 7.440 -1.750 1.00 95.81 170 LEU A C 1
ATOM 1328 O O . LEU A 1 170 ? -6.733 7.002 -0.817 1.00 95.81 170 LEU A O 1
ATOM 1332 N N . ARG A 1 171 ? -6.429 8.511 -2.464 1.00 96.56 171 ARG A N 1
ATOM 1333 C CA . ARG A 1 171 ? -7.660 9.263 -2.195 1.00 96.56 171 ARG A CA 1
ATOM 1334 C C . ARG A 1 171 ? -8.884 8.351 -2.222 1.00 96.56 171 ARG A C 1
ATOM 1336 O O . ARG A 1 171 ? -9.660 8.355 -1.272 1.00 96.56 171 ARG A O 1
ATOM 1343 N N . ARG A 1 172 ? -9.041 7.534 -3.271 1.00 96.94 172 ARG A N 1
ATOM 1344 C CA . ARG A 1 172 ? -10.168 6.592 -3.397 1.00 96.94 172 ARG A CA 1
ATOM 1345 C C . ARG A 1 172 ? -10.220 5.595 -2.243 1.00 96.94 172 ARG A C 1
ATOM 1347 O O . ARG A 1 172 ? -11.298 5.383 -1.702 1.00 96.94 172 ARG A O 1
ATOM 1354 N N . ILE A 1 173 ? -9.085 5.024 -1.841 1.00 98.06 173 ILE A N 1
ATOM 1355 C CA . ILE A 1 173 ? -9.033 4.070 -0.724 1.00 98.06 173 ILE A CA 1
ATOM 1356 C C . ILE A 1 173 ? -9.413 4.741 0.601 1.00 98.06 173 ILE A C 1
ATOM 1358 O O . ILE A 1 173 ? -10.183 4.166 1.366 1.00 98.06 173 ILE A O 1
ATOM 1362 N N . MET A 1 174 ? -8.944 5.962 0.871 1.00 98.38 174 MET A N 1
ATOM 1363 C CA . MET A 1 174 ? -9.326 6.693 2.088 1.00 98.38 174 MET A CA 1
ATOM 1364 C C . MET A 1 174 ? -10.829 7.021 2.119 1.00 98.38 174 MET A C 1
ATOM 1366 O O . MET A 1 174 ? -11.476 6.838 3.151 1.00 98.38 174 MET A O 1
ATOM 1370 N N . GLU A 1 175 ? -11.409 7.443 0.993 1.00 98.38 175 GLU A N 1
ATOM 1371 C CA . GLU A 1 175 ? -12.862 7.652 0.868 1.00 98.38 175 GLU A CA 1
ATOM 1372 C C . GLU A 1 175 ? -13.649 6.340 1.026 1.00 98.38 175 GLU A C 1
ATOM 1374 O O . GLU A 1 175 ? -14.719 6.308 1.636 1.00 98.38 175 GLU A O 1
ATOM 1379 N N . GLU A 1 176 ? -13.116 5.225 0.525 1.00 98.44 176 GLU A N 1
ATOM 1380 C CA . GLU A 1 176 ? -13.742 3.909 0.657 1.00 98.44 176 GLU A CA 1
ATOM 1381 C C . GLU A 1 176 ? -13.733 3.422 2.113 1.00 98.44 176 GLU A C 1
ATOM 1383 O O . GLU A 1 176 ? -14.773 2.985 2.610 1.00 98.44 176 GLU A O 1
ATOM 1388 N N . ILE A 1 177 ? -12.617 3.582 2.839 1.00 98.69 177 ILE A N 1
ATOM 1389 C CA . ILE A 1 177 ? -12.549 3.309 4.287 1.00 98.69 177 ILE A CA 1
ATOM 1390 C C . ILE A 1 177 ? -13.594 4.147 5.026 1.00 98.69 177 ILE A C 1
ATOM 1392 O O . ILE A 1 177 ? -14.298 3.620 5.891 1.00 98.69 177 ILE A O 1
ATOM 1396 N N . ARG A 1 178 ? -13.744 5.429 4.667 1.00 98.56 178 ARG A N 1
ATOM 1397 C CA . ARG A 1 178 ? -14.759 6.304 5.269 1.00 98.56 178 ARG A CA 1
ATOM 1398 C C . ARG A 1 178 ? -16.162 5.764 5.028 1.00 98.56 178 ARG A C 1
ATOM 1400 O O . ARG A 1 178 ? -16.917 5.584 5.980 1.00 98.56 178 ARG A O 1
ATOM 1407 N N . GLY A 1 179 ? -16.489 5.439 3.780 1.00 98.56 179 GLY A N 1
ATOM 1408 C CA . GLY A 1 179 ? -17.791 4.881 3.425 1.00 98.56 179 GLY A CA 1
ATOM 1409 C C . GLY A 1 179 ? -18.084 3.544 4.115 1.00 98.56 179 GLY A C 1
ATOM 1410 O O . GLY A 1 179 ? -19.228 3.286 4.494 1.00 98.56 179 GLY A O 1
ATOM 1411 N N . LEU A 1 180 ? -17.076 2.688 4.306 1.00 98.44 180 LEU A N 1
ATOM 1412 C CA . LEU A 1 180 ? -17.208 1.437 5.060 1.00 98.44 180 LEU A CA 1
ATOM 1413 C C . LEU A 1 180 ? -17.450 1.696 6.552 1.00 98.44 180 LEU A C 1
ATOM 1415 O O . LEU A 1 180 ? -18.344 1.074 7.131 1.00 98.44 180 LEU A O 1
ATOM 1419 N N . ALA A 1 181 ? -16.722 2.638 7.154 1.00 98.56 181 ALA A N 1
ATOM 1420 C CA . ALA A 1 181 ? -16.912 3.035 8.547 1.00 98.56 181 ALA A CA 1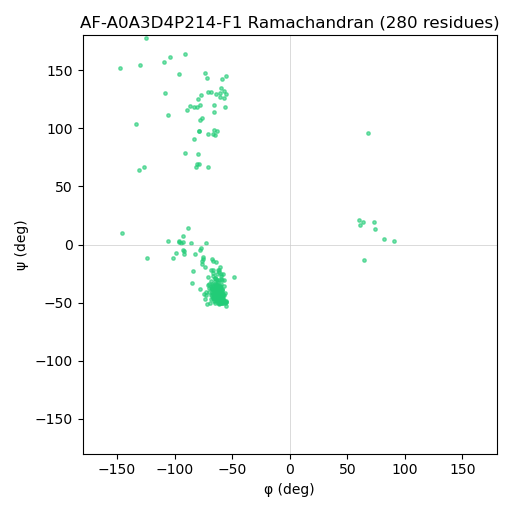
ATOM 1421 C C . ALA A 1 181 ? -18.315 3.614 8.786 1.00 98.56 181 ALA A C 1
ATOM 1423 O O . ALA A 1 181 ? -19.010 3.178 9.703 1.00 98.56 181 ALA A O 1
ATOM 1424 N N . ASP A 1 182 ? -18.774 4.513 7.911 1.00 98.69 182 ASP A N 1
ATOM 1425 C CA . ASP A 1 182 ? -20.108 5.120 7.987 1.00 98.69 182 ASP A CA 1
ATOM 1426 C C . ASP A 1 182 ? -21.219 4.060 7.840 1.00 98.69 182 ASP A C 1
ATOM 1428 O O . ASP A 1 182 ? -22.203 4.063 8.586 1.00 98.69 182 ASP A O 1
ATOM 1432 N N . LYS A 1 183 ? -21.054 3.087 6.930 1.00 98.56 183 LYS A N 1
ATOM 1433 C CA . LYS A 1 183 ? -21.985 1.951 6.782 1.00 98.56 183 LYS A CA 1
ATOM 1434 C C . LYS A 1 183 ? -22.002 1.048 8.016 1.00 98.56 183 LYS A C 1
ATOM 1436 O O . LYS A 1 183 ? -23.078 0.598 8.413 1.00 98.56 183 LYS A O 1
ATOM 1441 N N . ALA A 1 184 ? -20.843 0.761 8.607 1.00 98.44 184 ALA A N 1
ATOM 1442 C CA . ALA A 1 184 ? -20.753 -0.012 9.844 1.00 98.44 184 ALA A CA 1
ATOM 1443 C C . ALA A 1 184 ? -21.438 0.728 11.004 1.00 98.44 184 ALA A C 1
ATOM 1445 O O . ALA A 1 184 ? -22.244 0.135 11.724 1.00 98.44 184 ALA A O 1
ATOM 1446 N N . LEU A 1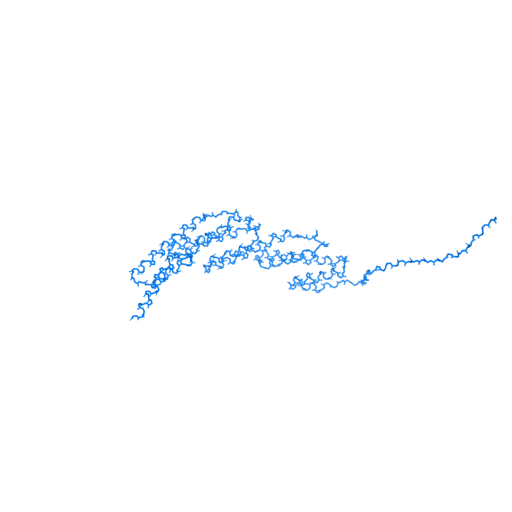 185 ? -21.224 2.043 11.108 1.00 98.56 185 LEU A N 1
ATOM 1447 C CA . LEU A 1 185 ? -21.855 2.889 12.116 1.00 98.56 185 LEU A CA 1
ATOM 1448 C C . LEU A 1 185 ? -23.382 2.886 11.979 1.00 98.56 185 LEU A C 1
ATOM 1450 O O . LEU A 1 185 ? -24.088 2.696 12.970 1.00 98.56 185 LEU A O 1
ATOM 1454 N N . ALA A 1 186 ? -23.905 3.020 10.757 1.00 98.44 186 ALA A N 1
ATOM 1455 C CA . ALA A 1 186 ? -25.344 2.959 10.488 1.00 98.44 186 ALA A CA 1
ATOM 1456 C C . ALA A 1 186 ? -25.971 1.612 10.899 1.00 98.44 186 ALA A C 1
ATOM 1458 O O . ALA A 1 186 ? -27.135 1.556 11.298 1.00 98.44 186 ALA A O 1
ATOM 1459 N N . ARG A 1 187 ? -25.191 0.527 10.847 1.00 98.38 187 ARG A N 1
ATOM 1460 C CA . ARG A 1 187 ? -25.583 -0.815 11.310 1.00 98.38 187 ARG A CA 1
ATOM 1461 C C . ARG A 1 187 ? -25.353 -1.038 12.806 1.00 98.38 187 ARG A C 1
ATOM 1463 O O . ARG A 1 187 ? -25.646 -2.127 13.290 1.00 98.38 187 ARG A O 1
ATOM 1470 N N . LYS A 1 188 ? -24.859 -0.028 13.530 1.00 98.19 188 LYS A N 1
ATOM 1471 C CA . LYS A 1 188 ? -24.433 -0.108 14.937 1.00 98.19 188 LYS A CA 1
ATOM 1472 C C . LYS A 1 188 ? -23.304 -1.115 15.181 1.00 98.19 188 LYS A C 1
ATOM 1474 O O . LYS A 1 188 ? -23.091 -1.537 16.312 1.00 98.19 188 LYS A O 1
ATOM 1479 N N . ASP A 1 189 ? -22.549 -1.471 14.143 1.00 98.44 189 ASP A N 1
ATOM 1480 C CA . ASP A 1 189 ? -21.287 -2.190 14.302 1.00 98.44 189 ASP A CA 1
ATOM 1481 C C . ASP A 1 189 ? -20.197 -1.181 14.687 1.00 98.44 189 ASP A C 1
ATOM 1483 O O . ASP A 1 189 ? -19.405 -0.706 13.866 1.00 98.44 189 ASP A O 1
ATOM 1487 N N . TYR A 1 190 ? -20.210 -0.802 15.964 1.00 98.69 190 TYR A N 1
ATOM 1488 C CA . TYR A 1 190 ? -19.323 0.223 16.506 1.00 98.69 190 TYR A CA 1
ATOM 1489 C C . TYR A 1 190 ? -17.849 -0.199 16.505 1.00 98.69 190 TYR A C 1
ATOM 1491 O O . TYR A 1 190 ? -16.976 0.667 16.466 1.00 98.69 190 TYR A O 1
ATOM 1499 N N . VAL A 1 191 ? -17.547 -1.503 16.518 1.00 98.19 191 VAL A N 1
ATOM 1500 C CA . VAL A 1 191 ? -16.161 -1.994 16.463 1.00 98.19 191 VAL A CA 1
ATOM 1501 C C . VAL A 1 191 ? -15.586 -1.778 15.067 1.00 98.19 191 VAL A C 1
ATOM 1503 O O . VAL A 1 191 ? -14.519 -1.176 14.929 1.00 98.19 191 VAL A O 1
ATOM 1506 N N . SER A 1 192 ? -16.292 -2.221 14.024 1.00 97.94 192 SER A N 1
ATOM 1507 C CA . SER A 1 192 ? -15.839 -2.039 12.640 1.00 97.94 192 SER A CA 1
ATOM 1508 C C . SER A 1 192 ? -15.807 -0.562 12.243 1.00 97.94 192 SER A C 1
ATOM 1510 O O . SER A 1 192 ? -14.847 -0.125 11.606 1.00 97.94 192 SER A O 1
ATOM 1512 N N . ALA A 1 193 ? -16.804 0.225 12.661 1.00 98.62 193 ALA A N 1
ATOM 1513 C CA . ALA A 1 193 ? -16.818 1.670 12.442 1.00 98.62 193 ALA A CA 1
ATOM 1514 C C . ALA A 1 193 ? -15.634 2.361 13.136 1.00 98.62 193 ALA A C 1
ATOM 1516 O O . ALA A 1 193 ? -14.887 3.104 12.497 1.00 98.62 193 ALA A O 1
ATOM 1517 N N . GLY A 1 194 ? -15.411 2.057 14.420 1.00 98.50 194 GLY A N 1
ATOM 1518 C CA . GLY A 1 194 ? -14.318 2.617 15.211 1.00 98.50 194 GLY A CA 1
ATOM 1519 C C . GLY A 1 194 ? -12.945 2.339 14.602 1.00 98.50 194 GLY A C 1
ATOM 1520 O O . GLY A 1 194 ? -12.138 3.259 14.490 1.00 98.50 194 GLY A O 1
ATOM 1521 N N . LYS A 1 195 ? -12.702 1.113 14.116 1.00 98.31 195 LYS A N 1
ATOM 1522 C CA . LYS A 1 195 ? -11.466 0.762 13.391 1.00 98.31 195 LYS A CA 1
ATOM 1523 C C . LYS A 1 195 ? -11.247 1.630 12.154 1.00 98.31 195 LYS A C 1
ATOM 1525 O O . LYS A 1 195 ? -10.140 2.126 11.953 1.00 98.31 195 LYS A O 1
ATOM 1530 N N . GLY A 1 196 ? -12.281 1.814 11.332 1.00 98.50 196 GLY A N 1
ATOM 1531 C CA . GLY A 1 196 ? -12.188 2.626 10.117 1.00 98.50 196 GLY A CA 1
ATOM 1532 C C . GLY A 1 196 ? -11.866 4.083 10.439 1.00 98.50 196 GLY A C 1
ATOM 1533 O O . GLY A 1 196 ? -10.891 4.631 9.925 1.00 98.50 196 GLY A O 1
ATOM 1534 N N . TYR A 1 197 ? -12.613 4.686 11.365 1.00 98.81 197 TYR A N 1
ATOM 1535 C CA . TYR A 1 197 ? -12.363 6.060 11.801 1.00 98.81 197 TYR A CA 1
ATOM 1536 C C . TYR A 1 197 ? -10.988 6.248 12.450 1.00 98.81 197 TYR A C 1
ATOM 1538 O O . TYR A 1 197 ? -10.315 7.234 12.156 1.00 98.81 197 TYR A O 1
ATOM 1546 N N . ALA A 1 198 ? -10.532 5.305 13.280 1.00 98.38 198 ALA A N 1
ATOM 1547 C CA . ALA A 1 198 ? -9.222 5.380 13.924 1.00 98.38 198 ALA A CA 1
ATOM 1548 C C . ALA A 1 198 ? -8.075 5.374 12.903 1.00 98.38 198 ALA A C 1
ATOM 1550 O O . ALA A 1 198 ? -7.140 6.171 13.016 1.00 98.38 198 ALA A O 1
ATOM 1551 N N . VAL A 1 199 ? -8.161 4.525 11.871 1.00 98.12 199 VAL A N 1
ATOM 1552 C CA . VAL A 1 199 ? -7.178 4.512 10.778 1.00 98.12 199 VAL A CA 1
ATOM 1553 C C . VAL A 1 199 ? -7.194 5.837 10.023 1.00 98.12 199 VAL A C 1
ATOM 1555 O O . VAL A 1 199 ? -6.136 6.435 9.837 1.00 98.12 199 VAL A O 1
ATOM 1558 N N . LEU A 1 200 ? -8.372 6.341 9.649 1.00 98.44 200 LEU A N 1
ATOM 1559 C CA . LEU A 1 200 ? -8.487 7.619 8.943 1.00 98.44 200 LEU A CA 1
ATOM 1560 C C . LEU A 1 200 ? -7.955 8.794 9.759 1.00 98.44 200 LEU A C 1
ATOM 1562 O O . LEU A 1 200 ? -7.294 9.668 9.209 1.00 98.44 200 LEU A O 1
ATOM 1566 N N . TRP A 1 201 ? -8.209 8.815 11.065 1.00 98.06 201 TRP A N 1
ATOM 1567 C CA . TRP A 1 201 ? -7.702 9.852 11.955 1.00 98.06 201 TRP A CA 1
ATOM 1568 C C . TRP A 1 201 ? -6.175 9.817 12.080 1.00 98.06 201 TRP A C 1
ATOM 1570 O O . TRP A 1 201 ? -5.531 10.875 12.077 1.00 98.06 201 TRP A O 1
ATOM 1580 N N . ARG A 1 202 ? -5.595 8.614 12.197 1.00 97.00 202 ARG A N 1
ATOM 1581 C CA . ARG A 1 202 ? -4.145 8.416 12.331 1.00 97.00 202 ARG A CA 1
ATOM 1582 C C . ARG A 1 202 ? -3.414 8.775 11.042 1.00 97.00 202 ARG A C 1
ATOM 1584 O O . ARG A 1 202 ? -2.423 9.494 11.092 1.00 97.00 202 ARG A O 1
ATOM 1591 N N . GLU A 1 203 ? -3.917 8.292 9.912 1.00 96.94 203 GLU A N 1
ATOM 1592 C CA . GLU A 1 203 ? -3.255 8.392 8.606 1.00 96.94 203 GLU A CA 1
ATOM 1593 C C . GLU A 1 203 ? -3.697 9.632 7.806 1.00 96.94 203 GLU A C 1
ATOM 1595 O O . GLU A 1 203 ? -3.315 9.801 6.650 1.00 96.94 203 GLU A O 1
ATOM 1600 N N . TYR A 1 204 ? -4.482 10.538 8.402 1.00 96.62 204 TYR A N 1
ATOM 1601 C CA . TYR A 1 204 ? -4.975 11.743 7.722 1.00 96.62 204 TYR A CA 1
ATOM 1602 C C . TYR A 1 204 ? -3.848 12.622 7.154 1.00 96.62 204 TYR A C 1
ATOM 1604 O O . TYR A 1 204 ? -4.023 13.290 6.134 1.00 96.62 204 TYR A O 1
ATOM 1612 N N . SER A 1 205 ? -2.676 12.614 7.794 1.00 94.06 205 SER A N 1
ATOM 1613 C CA . SER A 1 205 ? -1.499 13.351 7.325 1.00 94.06 205 SER A CA 1
ATOM 1614 C C . SER A 1 205 ? -1.046 12.921 5.929 1.00 94.06 205 SER A C 1
ATOM 1616 O O . SER A 1 205 ? -0.488 13.751 5.215 1.00 94.06 205 SER A O 1
ATOM 1618 N N . MET A 1 206 ? -1.335 11.688 5.496 1.00 93.31 206 MET A N 1
ATOM 1619 C CA . MET A 1 206 ? -1.023 11.228 4.139 1.00 93.31 206 MET A CA 1
ATOM 1620 C C . MET A 1 206 ? -1.748 12.070 3.083 1.00 93.31 206 MET A C 1
ATOM 1622 O O . MET A 1 206 ? -1.132 12.492 2.109 1.00 93.31 206 MET A O 1
ATOM 1626 N N . ALA A 1 207 ? -3.028 12.391 3.303 1.00 93.69 207 ALA A N 1
ATOM 1627 C CA . ALA A 1 207 ? -3.793 13.254 2.401 1.00 93.69 207 ALA A CA 1
ATOM 1628 C C . ALA A 1 207 ? -3.233 14.684 2.362 1.00 93.69 207 ALA A C 1
ATOM 1630 O O . ALA A 1 207 ? -3.129 15.291 1.297 1.00 93.69 207 ALA A O 1
ATOM 1631 N N . GLN A 1 208 ? -2.806 15.202 3.520 1.00 92.50 208 GLN A N 1
ATOM 1632 C CA . GLN A 1 208 ? -2.193 16.529 3.623 1.00 92.50 208 GLN A CA 1
ATOM 1633 C C . GLN A 1 208 ? -0.853 16.595 2.879 1.00 92.50 208 GLN A C 1
ATOM 1635 O O . GLN A 1 208 ? -0.600 17.557 2.160 1.00 92.50 208 GLN A O 1
ATOM 1640 N N . GLN A 1 209 ? -0.012 15.568 3.024 1.00 91.00 209 GLN A N 1
ATOM 1641 C CA . GLN A 1 209 ? 1.286 15.470 2.349 1.00 91.00 209 GLN A CA 1
ATOM 1642 C C . GLN A 1 209 ? 1.140 15.308 0.833 1.00 91.00 209 GLN A C 1
ATOM 1644 O O . GLN A 1 209 ? 1.914 15.898 0.078 1.00 91.00 209 GLN A O 1
ATOM 1649 N N . ALA A 1 210 ? 0.132 14.550 0.400 1.00 91.56 210 ALA A N 1
ATOM 1650 C CA . ALA A 1 210 ? -0.214 14.357 -1.005 1.00 91.56 210 ALA A CA 1
ATOM 1651 C C . ALA A 1 210 ? -0.936 15.568 -1.633 1.00 91.56 210 ALA A C 1
ATOM 1653 O O . ALA A 1 210 ? -1.110 15.627 -2.846 1.00 91.56 210 ALA A O 1
ATOM 1654 N N . GLY A 1 211 ? -1.358 16.549 -0.828 1.00 91.75 211 GLY A N 1
ATOM 1655 C CA . GLY A 1 211 ? -1.938 17.801 -1.317 1.00 91.75 211 GLY A CA 1
ATOM 1656 C C . GLY A 1 211 ? -3.358 17.683 -1.880 1.00 91.75 211 GLY A C 1
ATOM 1657 O O . GLY A 1 211 ? -3.788 18.573 -2.614 1.00 91.75 211 GLY A O 1
ATOM 1658 N N . PHE A 1 212 ? -4.104 16.625 -1.545 1.00 92.38 212 PHE A N 1
ATOM 1659 C CA . PHE A 1 212 ? -5.506 16.474 -1.948 1.00 92.38 212 PHE A CA 1
ATOM 1660 C C . PHE A 1 212 ? -6.471 16.637 -0.769 1.00 92.38 212 PHE A C 1
ATOM 1662 O O . PHE A 1 212 ? -6.127 16.433 0.394 1.00 92.38 212 PHE A O 1
ATOM 1669 N N . SER A 1 213 ? -7.720 16.990 -1.080 1.00 93.69 213 SER A N 1
ATOM 1670 C CA . SER A 1 213 ? -8.805 17.069 -0.101 1.00 93.69 213 SER A CA 1
ATOM 1671 C C . SER A 1 213 ? -9.649 15.796 -0.074 1.00 93.69 213 SER A C 1
ATOM 1673 O O . SER A 1 213 ? -9.873 15.147 -1.101 1.00 93.69 213 SER A O 1
ATOM 1675 N N . LEU A 1 214 ? -10.153 15.461 1.108 1.00 97.31 214 LEU A N 1
ATOM 1676 C CA . LEU A 1 214 ? -11.123 14.391 1.326 1.00 97.31 214 LEU A CA 1
ATOM 1677 C C . LEU A 1 214 ? -12.515 14.987 1.567 1.00 97.31 214 LEU A C 1
ATOM 1679 O O . LEU A 1 214 ? -12.644 16.168 1.897 1.00 97.31 214 LEU A O 1
ATOM 1683 N N . SER A 1 215 ? -13.554 14.169 1.410 1.00 97.88 215 SER A N 1
ATOM 1684 C CA . SER A 1 215 ? -14.945 14.522 1.720 1.00 97.88 215 SER A CA 1
ATOM 1685 C C . SER A 1 215 ? -15.198 14.719 3.219 1.00 97.88 215 SER A C 1
ATOM 1687 O O . SER A 1 215 ? -16.237 15.248 3.607 1.00 97.88 215 SER A O 1
ATOM 1689 N N . PHE A 1 216 ? -14.237 14.314 4.051 1.00 98.25 216 PHE A N 1
ATOM 1690 C CA . PHE A 1 216 ? -14.263 14.413 5.500 1.00 98.25 216 PHE A CA 1
ATOM 1691 C C . PHE A 1 216 ? -12.975 15.053 6.023 1.00 98.25 216 PHE A C 1
ATOM 1693 O O . PHE A 1 216 ? -11.907 14.960 5.415 1.00 98.25 216 PHE A O 1
ATOM 1700 N N . SER A 1 217 ? -13.072 15.666 7.196 1.00 98.12 217 SER A N 1
ATOM 1701 C CA . SER A 1 217 ? -11.945 16.209 7.941 1.00 98.12 217 SER A CA 1
ATOM 1702 C C . SER A 1 217 ? -11.357 15.185 8.919 1.00 98.12 217 SER A C 1
ATOM 1704 O O . SER A 1 217 ? -12.002 14.209 9.313 1.00 98.12 217 SER A O 1
ATOM 1706 N N . ARG A 1 218 ? -10.135 15.442 9.405 1.00 97.94 218 ARG A N 1
ATOM 1707 C CA . ARG A 1 218 ? -9.558 14.660 10.511 1.00 97.94 218 ARG A CA 1
ATOM 1708 C C . ARG A 1 218 ? -10.449 14.699 11.756 1.00 97.94 218 ARG A C 1
ATOM 1710 O O . ARG A 1 218 ? -10.534 13.704 12.469 1.00 97.94 218 ARG A O 1
ATOM 1717 N N . ASN A 1 219 ? -11.103 15.835 12.008 1.00 98.25 219 ASN A N 1
ATOM 1718 C CA . ASN A 1 219 ? -12.018 15.994 13.133 1.00 98.25 219 ASN A CA 1
ATOM 1719 C C . ASN A 1 219 ? -13.271 15.124 12.964 1.00 98.25 219 ASN A C 1
ATOM 1721 O O . ASN A 1 219 ? -13.691 14.491 13.920 1.00 98.25 219 ASN A O 1
ATOM 1725 N N . ASP A 1 220 ? -13.803 14.987 11.749 1.00 98.44 220 ASP A N 1
ATOM 1726 C CA . ASP A 1 220 ? -14.978 14.142 11.498 1.00 98.44 220 ASP A CA 1
ATOM 1727 C C . ASP A 1 220 ? -14.671 12.664 11.792 1.00 98.44 220 ASP A C 1
ATOM 1729 O O . ASP A 1 220 ? -15.524 11.927 12.284 1.00 98.44 220 ASP A O 1
ATOM 1733 N N . ALA A 1 221 ? -13.448 12.211 11.483 1.00 98.38 221 ALA A N 1
ATOM 1734 C CA . ALA A 1 221 ? -12.988 10.873 11.853 1.00 98.38 221 ALA A CA 1
ATOM 1735 C C . ALA A 1 221 ? -12.826 10.730 13.380 1.00 98.38 221 ALA A C 1
ATOM 1737 O O . ALA A 1 221 ? -13.242 9.723 13.950 1.00 98.38 221 ALA A O 1
ATOM 1738 N N . ASP A 1 222 ? -12.287 11.746 14.062 1.00 98.50 222 ASP A N 1
ATOM 1739 C CA . ASP A 1 222 ? -12.197 11.760 15.531 1.00 98.50 222 ASP A CA 1
ATOM 1740 C C . ASP A 1 222 ? -13.582 11.696 16.196 1.00 98.50 222 ASP A C 1
ATOM 1742 O O . ASP A 1 222 ? -13.800 10.926 17.130 1.00 98.50 222 ASP A O 1
ATOM 1746 N N . GLU A 1 223 ? -14.550 12.462 15.694 1.00 98.56 223 GLU A N 1
ATOM 1747 C CA . GLU A 1 223 ? -15.931 12.463 16.181 1.00 98.56 223 GLU A CA 1
ATOM 1748 C C . GLU A 1 223 ? -16.609 11.104 15.988 1.00 98.56 223 GLU A C 1
ATOM 1750 O O . GLU A 1 223 ? -17.216 10.581 16.929 1.00 98.56 223 GLU A O 1
ATOM 1755 N N . GLY A 1 224 ? -16.447 10.485 14.813 1.00 98.44 224 GLY A N 1
ATOM 1756 C CA . GLY A 1 224 ? -16.933 9.129 14.551 1.00 98.44 224 GLY A CA 1
ATOM 1757 C C . GLY A 1 224 ? -16.331 8.100 15.513 1.00 98.44 224 GLY A C 1
ATOM 1758 O O . GLY A 1 224 ? -17.053 7.293 16.110 1.00 98.44 224 GLY A O 1
ATOM 1759 N N . MET A 1 225 ? -15.018 8.170 15.744 1.00 98.06 225 MET A N 1
ATOM 1760 C CA . MET A 1 225 ? -14.315 7.310 16.701 1.00 98.06 225 MET A CA 1
ATOM 1761 C C . MET A 1 225 ? -14.808 7.528 18.141 1.00 98.06 225 MET A C 1
ATOM 1763 O O . MET A 1 225 ? -15.094 6.558 18.849 1.00 98.06 225 MET A O 1
ATOM 1767 N N . LYS A 1 226 ? -14.961 8.786 18.579 1.00 98.50 226 LYS A N 1
ATOM 1768 C CA . LYS A 1 226 ? -15.505 9.143 19.901 1.00 98.50 226 LYS A CA 1
ATOM 1769 C C . LYS A 1 226 ? -16.919 8.606 20.090 1.00 98.50 226 LYS A C 1
ATOM 1771 O O . LYS A 1 226 ? -17.210 8.040 21.142 1.00 98.50 226 LYS A O 1
ATOM 1776 N N . HIS A 1 227 ? -17.773 8.721 19.075 1.00 98.62 227 HIS A N 1
ATOM 1777 C CA . HIS A 1 227 ? -19.119 8.163 19.122 1.00 98.62 227 HIS A CA 1
ATOM 1778 C C . HIS A 1 227 ? -19.087 6.643 19.329 1.00 98.62 227 HIS A C 1
ATOM 1780 O O . HIS A 1 227 ? -19.745 6.137 20.240 1.00 98.62 227 HIS A O 1
ATOM 1786 N N . CYS A 1 228 ? -18.282 5.919 18.543 1.00 98.75 228 CYS A N 1
ATOM 1787 C CA . CYS A 1 228 ? -18.133 4.465 18.670 1.00 98.75 228 CYS A CA 1
ATOM 1788 C C . CYS A 1 228 ? -17.640 4.064 20.068 1.00 98.75 228 CYS A C 1
ATOM 1790 O O . CYS A 1 228 ? -18.215 3.169 20.692 1.00 98.75 228 CYS A O 1
ATOM 1792 N N . ARG A 1 229 ? -16.634 4.775 20.597 1.00 98.62 229 ARG A N 1
ATOM 1793 C CA . ARG A 1 229 ? -16.133 4.600 21.968 1.00 98.62 229 ARG A CA 1
ATOM 1794 C C . ARG A 1 229 ? -17.260 4.752 22.989 1.00 98.62 229 ARG A C 1
ATOM 1796 O O . ARG A 1 229 ? -17.463 3.859 23.804 1.00 98.62 229 ARG A O 1
ATOM 1803 N N . THR A 1 230 ? -18.020 5.846 22.937 1.00 98.62 230 THR A N 1
ATOM 1804 C CA . THR A 1 230 ? -19.115 6.105 23.885 1.00 98.62 230 THR A CA 1
ATOM 1805 C C . THR A 1 230 ? -20.181 5.009 23.857 1.00 98.62 230 THR A C 1
ATOM 1807 O O . THR A 1 230 ? -20.635 4.583 24.923 1.00 98.62 230 THR A O 1
ATOM 1810 N N . GLN A 1 231 ? -20.571 4.533 22.671 1.00 98.75 231 GLN A N 1
ATOM 1811 C CA . GLN A 1 231 ? -21.581 3.478 22.548 1.00 98.75 231 GLN A CA 1
ATOM 1812 C C . GLN A 1 231 ? -21.087 2.149 23.130 1.00 98.75 231 GLN A C 1
ATOM 1814 O O . GLN A 1 231 ? -21.774 1.573 23.973 1.00 98.75 231 GLN A O 1
ATOM 1819 N N . LEU A 1 232 ? -19.874 1.713 22.777 1.00 98.75 232 LEU A N 1
ATOM 1820 C CA . LEU A 1 232 ? -19.293 0.466 23.292 1.00 98.75 232 LEU A CA 1
ATOM 1821 C C . LEU A 1 232 ? -19.063 0.517 24.808 1.00 98.75 232 LEU A C 1
ATOM 1823 O O . LEU A 1 232 ? -19.350 -0.452 25.510 1.00 98.75 232 LEU A O 1
ATOM 1827 N N . THR A 1 233 ? -18.616 1.655 25.350 1.00 98.62 233 THR A N 1
ATOM 1828 C CA . THR A 1 233 ? -18.496 1.835 26.805 1.00 98.62 233 THR A CA 1
ATOM 1829 C C . THR A 1 233 ? -19.847 1.650 27.491 1.00 98.62 233 THR A C 1
ATOM 1831 O O . THR A 1 233 ? -19.943 0.913 28.475 1.00 98.62 233 THR A O 1
ATOM 1834 N N . ARG A 1 234 ? -20.902 2.289 26.969 1.00 98.62 234 ARG A N 1
ATOM 1835 C CA . ARG A 1 234 ? -22.261 2.186 27.516 1.00 98.62 234 ARG A CA 1
ATOM 1836 C C . ARG A 1 234 ? -22.797 0.758 27.435 1.00 98.62 234 ARG A C 1
ATOM 1838 O O . ARG A 1 234 ? -23.374 0.286 28.411 1.00 98.62 234 ARG A O 1
ATOM 1845 N N . GLU A 1 235 ? -22.615 0.091 26.301 1.00 98.56 235 GLU A N 1
ATOM 1846 C CA . GLU A 1 235 ? -23.096 -1.274 26.084 1.00 98.56 235 GLU A CA 1
ATOM 1847 C C . GLU A 1 235 ? -22.389 -2.273 27.006 1.00 98.56 235 GLU A C 1
ATOM 1849 O O . GLU A 1 235 ? -23.048 -3.058 27.688 1.00 98.56 235 GLU A O 1
ATOM 1854 N N . GLY A 1 236 ? -21.061 -2.187 27.122 1.00 98.50 236 GLY A N 1
ATOM 1855 C CA . GLY A 1 236 ? -20.302 -3.044 28.032 1.00 98.50 236 GLY A CA 1
ATOM 1856 C C . GLY A 1 236 ? -20.687 -2.820 29.499 1.00 98.50 236 GLY A C 1
ATOM 1857 O O . GLY A 1 236 ? -20.847 -3.783 30.247 1.00 98.50 236 GLY A O 1
ATOM 1858 N N . LEU A 1 237 ? -20.937 -1.569 29.909 1.00 98.50 237 LEU A N 1
ATOM 1859 C CA . LEU A 1 237 ? -21.429 -1.257 31.259 1.00 98.50 237 LEU A CA 1
ATOM 1860 C C . LEU A 1 237 ? -22.830 -1.819 31.528 1.00 98.50 237 LEU A C 1
ATOM 1862 O O . LEU A 1 237 ? -23.105 -2.259 32.645 1.00 98.50 237 LEU A O 1
ATOM 1866 N N . ASP A 1 238 ? -23.719 -1.802 30.536 1.00 98.62 238 ASP A N 1
ATOM 1867 C CA . ASP A 1 238 ? -25.056 -2.388 30.652 1.00 98.62 238 ASP A CA 1
ATOM 1868 C C . ASP A 1 238 ? -24.984 -3.912 30.836 1.00 98.62 238 ASP A C 1
ATOM 1870 O O . ASP A 1 238 ? -25.589 -4.448 31.767 1.00 98.62 238 ASP A O 1
ATOM 1874 N N . GLN A 1 239 ? -24.169 -4.604 30.031 1.00 98.62 239 GLN A N 1
ATOM 1875 C CA . GLN A 1 239 ? -23.935 -6.046 30.189 1.00 98.62 239 GLN A CA 1
ATOM 1876 C C . GLN A 1 239 ? -23.319 -6.377 31.549 1.00 98.62 239 GLN A C 1
ATOM 1878 O O . GLN A 1 239 ? -23.784 -7.278 32.249 1.00 98.62 239 GLN A O 1
ATOM 1883 N N . TYR A 1 240 ? -22.324 -5.599 31.970 1.00 98.38 240 TYR A N 1
ATOM 1884 C CA . TYR A 1 240 ? -21.676 -5.774 33.263 1.00 98.38 240 TYR A CA 1
ATOM 1885 C C . TYR A 1 240 ? -22.676 -5.654 34.424 1.00 98.38 240 TYR A C 1
ATOM 1887 O O . TYR A 1 240 ? -22.698 -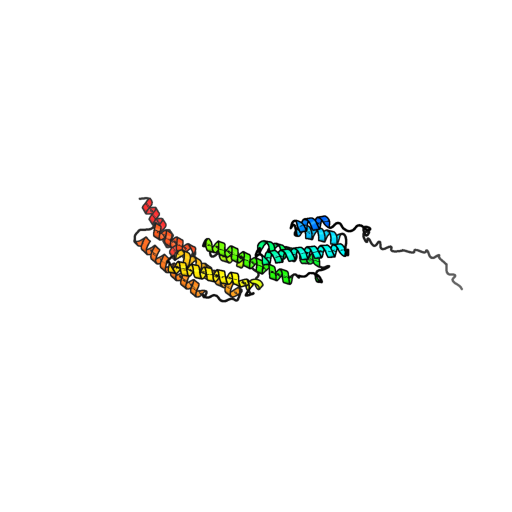6.506 35.311 1.00 98.38 240 TYR A O 1
ATOM 1895 N N . ARG A 1 241 ? -23.565 -4.649 34.400 1.00 98.00 241 ARG A N 1
ATOM 1896 C CA . ARG A 1 241 ? -24.610 -4.454 35.428 1.00 98.00 241 ARG A CA 1
ATOM 1897 C C . ARG A 1 241 ? -25.630 -5.588 35.476 1.00 98.00 241 ARG A C 1
ATOM 1899 O O . ARG A 1 241 ? -26.170 -5.865 36.542 1.00 98.00 241 ARG A O 1
ATOM 1906 N N . LYS A 1 242 ? -25.878 -6.245 34.343 1.00 98.12 242 LYS A N 1
ATOM 1907 C CA . LYS A 1 242 ? -26.738 -7.434 34.246 1.00 98.12 242 LYS A CA 1
ATOM 1908 C C . LYS A 1 242 ? -26.050 -8.716 34.730 1.00 98.12 242 LYS A C 1
ATOM 1910 O O . LYS A 1 242 ? -26.696 -9.754 34.789 1.00 98.12 242 LYS A O 1
ATOM 1915 N N . GLY A 1 243 ? -24.761 -8.658 35.078 1.00 97.06 243 GLY A N 1
ATOM 1916 C CA . GLY A 1 243 ? -23.955 -9.825 35.452 1.00 97.06 243 GLY A CA 1
ATOM 1917 C C . GLY A 1 243 ? -23.404 -10.610 34.256 1.00 97.06 243 GLY A C 1
ATOM 1918 O O . GLY A 1 243 ? -22.736 -11.627 34.447 1.00 97.06 243 GLY A O 1
ATOM 1919 N N . ASN A 1 244 ? -23.618 -10.125 33.030 1.00 98.31 244 ASN A N 1
ATOM 1920 C CA . ASN A 1 244 ? -23.143 -10.732 31.786 1.00 98.31 244 ASN A CA 1
ATOM 1921 C C . ASN A 1 244 ? -21.671 -10.357 31.548 1.00 98.31 244 ASN A C 1
ATOM 1923 O O . ASN A 1 244 ? -21.321 -9.570 30.666 1.00 98.31 244 ASN A O 1
ATOM 1927 N N . LEU A 1 245 ? -20.788 -10.863 32.415 1.00 98.12 245 LEU A N 1
ATOM 1928 C CA . LEU A 1 245 ? -19.386 -10.436 32.452 1.00 98.12 245 LEU A CA 1
ATOM 1929 C C . LEU A 1 245 ? -18.613 -10.802 31.178 1.00 98.12 245 LEU A C 1
ATOM 1931 O O . LEU A 1 245 ? -17.739 -10.042 30.771 1.00 98.12 245 LEU A O 1
ATOM 1935 N N . LYS A 1 246 ? -18.913 -11.942 30.537 1.00 98.25 246 LYS A N 1
ATOM 1936 C CA . LYS A 1 246 ? -18.214 -12.363 29.307 1.00 98.25 246 LYS A CA 1
ATOM 1937 C C . LYS A 1 246 ? -18.513 -11.409 28.154 1.00 98.25 246 LYS A C 1
ATOM 1939 O O . LYS A 1 246 ? -17.603 -11.010 27.434 1.00 98.25 246 LYS A O 1
ATOM 1944 N N . GLU A 1 247 ? -19.776 -11.035 28.012 1.00 98.56 247 GLU A N 1
ATOM 1945 C CA . GLU A 1 247 ? -20.278 -10.135 26.983 1.00 98.56 247 GLU A CA 1
ATOM 1946 C C . GLU A 1 247 ? -19.710 -8.726 27.186 1.00 98.56 247 GLU A C 1
ATOM 1948 O O . GLU A 1 247 ? -19.201 -8.130 26.239 1.00 98.56 247 GLU A O 1
ATOM 1953 N N . ALA A 1 248 ? -19.698 -8.228 28.429 1.00 98.62 248 ALA A N 1
ATOM 1954 C CA . ALA A 1 248 ? -19.075 -6.947 28.768 1.00 98.62 248 ALA A CA 1
ATOM 1955 C C . ALA A 1 248 ? -17.585 -6.901 28.387 1.00 98.62 248 ALA A C 1
ATOM 1957 O O . ALA A 1 248 ? -17.140 -5.956 27.734 1.00 98.62 248 ALA A O 1
ATOM 1958 N N . ILE A 1 249 ? -16.826 -7.947 28.746 1.00 98.69 249 ILE A N 1
ATOM 1959 C CA . ILE A 1 249 ? -15.405 -8.076 28.393 1.00 98.69 249 ILE A CA 1
ATOM 1960 C C . ILE A 1 249 ? -15.224 -8.065 26.873 1.00 98.69 249 ILE A C 1
ATOM 1962 O O . ILE A 1 249 ? -14.377 -7.326 26.379 1.00 98.69 249 ILE A O 1
ATOM 1966 N N . ALA A 1 250 ? -16.022 -8.838 26.131 1.00 98.69 250 ALA A N 1
ATOM 1967 C CA . ALA A 1 250 ? -15.916 -8.915 24.675 1.00 98.69 250 ALA A CA 1
ATOM 1968 C C . ALA A 1 250 ? -16.166 -7.554 24.000 1.00 98.69 250 ALA A C 1
ATOM 1970 O O . ALA A 1 250 ? -15.410 -7.159 23.112 1.00 98.69 250 ALA A O 1
ATOM 1971 N N . ILE A 1 251 ? -17.175 -6.803 24.456 1.00 98.75 251 ILE A N 1
ATOM 1972 C CA . ILE A 1 251 ? -17.483 -5.455 23.951 1.00 98.75 251 ILE A CA 1
ATOM 1973 C C . ILE A 1 251 ? -16.305 -4.500 24.185 1.00 98.75 251 ILE A C 1
ATOM 1975 O O . ILE A 1 251 ? -15.859 -3.809 23.266 1.00 98.75 251 ILE A O 1
ATOM 1979 N N . TRP A 1 252 ? -15.768 -4.472 25.405 1.00 98.81 252 TRP A N 1
ATOM 1980 C CA . TRP A 1 252 ? -14.642 -3.605 25.752 1.00 98.81 252 TRP A CA 1
ATOM 1981 C C . TRP A 1 252 ? -13.340 -4.005 25.056 1.00 98.81 252 TRP A C 1
ATOM 1983 O O . TRP A 1 252 ? -12.583 -3.135 24.634 1.00 98.81 252 TRP A O 1
ATOM 1993 N N . GLN A 1 253 ? -13.092 -5.299 24.861 1.00 98.62 253 GLN A N 1
ATOM 1994 C CA . GLN A 1 253 ? -11.982 -5.768 24.029 1.00 98.62 253 GLN A CA 1
ATOM 1995 C C . GLN A 1 253 ? -12.142 -5.310 22.576 1.00 98.62 253 GLN A C 1
ATOM 1997 O O . GLN A 1 253 ? -11.163 -4.881 21.973 1.00 98.62 253 GLN A O 1
ATOM 2002 N N . GLY A 1 254 ? -13.365 -5.323 22.036 1.00 98.38 254 GLY A N 1
ATOM 2003 C CA . GLY A 1 254 ? -13.674 -4.759 20.721 1.00 98.38 254 GLY A CA 1
ATOM 2004 C C . GLY A 1 254 ? -13.339 -3.268 20.615 1.00 98.38 254 GLY A C 1
ATOM 2005 O O . GLY A 1 254 ? -12.752 -2.846 19.620 1.00 98.38 254 GLY A O 1
ATOM 2006 N N . LEU A 1 255 ? -13.642 -2.483 21.655 1.00 98.56 255 LEU A N 1
ATOM 2007 C CA . LEU A 1 255 ? -13.268 -1.065 21.754 1.00 98.56 255 LEU A CA 1
ATOM 2008 C C . LEU A 1 255 ? -11.737 -0.891 21.698 1.00 98.56 255 LEU A C 1
ATOM 2010 O O . LEU A 1 255 ? -11.222 -0.090 20.917 1.00 98.56 255 LEU A O 1
ATOM 2014 N N . LEU A 1 256 ? -10.995 -1.697 22.461 1.00 98.44 256 LEU A N 1
ATOM 2015 C CA . LEU A 1 256 ? -9.528 -1.642 22.502 1.00 98.44 256 LEU A CA 1
ATOM 2016 C C . LEU A 1 256 ? -8.853 -1.996 21.164 1.00 98.44 256 LEU A C 1
ATOM 2018 O O . LEU A 1 256 ? -7.681 -1.676 20.986 1.00 98.44 256 LEU A O 1
ATOM 2022 N N . LEU A 1 257 ? -9.566 -2.597 20.201 1.00 97.25 257 LEU A N 1
ATOM 2023 C CA . LEU A 1 257 ? -9.021 -2.844 18.858 1.00 97.25 257 LEU A CA 1
ATOM 2024 C C . LEU A 1 257 ? -8.752 -1.558 18.065 1.00 97.25 257 LEU A C 1
ATOM 2026 O O . LEU A 1 257 ? -7.973 -1.596 17.115 1.00 97.25 257 LEU A O 1
ATOM 2030 N N . PHE A 1 258 ? -9.406 -0.447 18.409 1.00 97.75 258 PHE A N 1
ATOM 2031 C CA . PHE A 1 258 ? -9.200 0.844 17.742 1.00 97.75 258 PHE A CA 1
ATOM 2032 C C . PHE A 1 258 ? -8.801 1.976 18.696 1.00 97.75 258 PHE A C 1
ATOM 2034 O O . PHE A 1 258 ? -8.359 3.024 18.237 1.00 97.75 258 PHE A O 1
ATOM 2041 N N . ASP A 1 259 ? -8.907 1.762 20.007 1.00 97.62 259 ASP A N 1
ATOM 2042 C CA . ASP A 1 259 ? -8.446 2.690 21.043 1.00 97.62 259 ASP A CA 1
ATOM 2043 C C . ASP A 1 259 ? -7.597 1.943 22.089 1.00 97.62 259 ASP A C 1
ATOM 2045 O O . ASP A 1 259 ? -7.996 1.801 23.251 1.00 97.62 259 ASP A O 1
ATOM 2049 N N . PRO A 1 260 ? -6.435 1.402 21.677 1.00 97.06 260 PRO A N 1
ATOM 2050 C CA . PRO A 1 260 ? -5.637 0.503 22.503 1.00 97.06 260 PRO A CA 1
ATOM 2051 C C . PRO A 1 260 ? -5.050 1.183 23.736 1.00 97.06 260 PRO A C 1
ATOM 2053 O O . PRO A 1 260 ? -4.630 0.471 24.638 1.00 97.06 260 PRO A O 1
ATOM 2056 N N . ASP A 1 261 ? -5.049 2.520 23.806 1.00 96.19 261 ASP A N 1
ATOM 2057 C CA . ASP A 1 261 ? -4.487 3.331 24.892 1.00 96.19 261 ASP A CA 1
ATOM 2058 C C . ASP A 1 261 ? -5.526 3.765 25.940 1.00 96.19 261 ASP A C 1
ATOM 2060 O O . ASP A 1 261 ? -5.162 4.351 26.963 1.00 96.19 261 ASP A O 1
ATOM 2064 N N . ASN A 1 262 ? -6.787 3.350 25.793 1.00 97.31 262 ASN A N 1
ATOM 2065 C CA . ASN A 1 262 ? -7.851 3.632 26.753 1.00 97.31 262 ASN A CA 1
ATOM 2066 C C . ASN A 1 262 ? -7.661 2.932 28.116 1.00 97.31 262 ASN A C 1
ATOM 2068 O O . ASN A 1 262 ? -8.052 1.778 28.320 1.00 97.31 262 ASN A O 1
ATOM 2072 N N . ALA A 1 263 ? -7.075 3.653 29.074 1.00 97.50 263 ALA A N 1
ATOM 2073 C CA . ALA A 1 263 ? -6.771 3.130 30.405 1.00 97.50 263 ALA A CA 1
ATOM 2074 C C . ALA A 1 263 ? -8.024 2.737 31.206 1.00 97.50 263 ALA A C 1
ATOM 2076 O O . ALA A 1 263 ? -7.996 1.749 31.942 1.00 97.50 263 ALA A O 1
ATOM 2077 N N . GLU A 1 264 ? -9.125 3.475 31.051 1.00 97.25 264 GLU A N 1
ATOM 2078 C CA . GLU A 1 264 ? -10.381 3.188 31.751 1.00 97.25 264 GLU A CA 1
ATOM 2079 C C . GLU A 1 264 ? -10.984 1.861 31.286 1.00 97.25 264 GLU A C 1
ATOM 2081 O O . GLU A 1 264 ? -11.359 1.023 32.108 1.00 97.25 264 GLU A O 1
ATOM 2086 N N . ILE A 1 265 ? -11.017 1.637 29.971 1.00 98.31 265 ILE A N 1
ATOM 2087 C CA . ILE A 1 265 ? -11.569 0.415 29.382 1.00 98.31 265 ILE A CA 1
ATOM 2088 C C . ILE A 1 265 ? -10.681 -0.796 29.673 1.00 98.31 265 ILE A C 1
ATOM 2090 O O . ILE A 1 265 ? -11.213 -1.856 30.005 1.00 98.31 265 ILE A O 1
ATOM 2094 N N . ARG A 1 266 ? -9.347 -0.647 29.663 1.00 98.44 266 ARG A N 1
ATOM 2095 C CA . ARG A 1 266 ? -8.437 -1.708 30.139 1.00 98.44 266 ARG A CA 1
ATOM 2096 C C . ARG A 1 266 ? -8.755 -2.122 31.572 1.00 98.44 266 ARG A C 1
ATOM 2098 O O . ARG A 1 266 ? -8.991 -3.297 31.836 1.00 98.44 266 ARG A O 1
ATOM 2105 N N . LYS A 1 267 ? -8.865 -1.149 32.480 1.00 98.31 267 LYS A N 1
ATOM 2106 C CA . LYS A 1 267 ? -9.197 -1.418 33.884 1.00 98.31 267 LYS A CA 1
ATOM 2107 C C . LYS A 1 267 ? -10.563 -2.097 34.040 1.00 98.31 267 LYS A C 1
ATOM 2109 O O . LYS A 1 267 ? -10.726 -2.954 34.911 1.00 98.31 267 LYS A O 1
ATOM 2114 N N . ALA A 1 268 ? -11.546 -1.722 33.220 1.00 98.19 268 ALA A N 1
ATOM 2115 C CA . ALA A 1 268 ? -12.864 -2.354 33.210 1.00 98.19 268 ALA A CA 1
ATOM 2116 C C . ALA A 1 268 ? -12.790 -3.833 32.783 1.00 98.19 268 ALA A C 1
ATOM 2118 O O . ALA A 1 268 ? -13.368 -4.689 33.459 1.00 98.19 268 ALA A O 1
ATOM 2119 N N . VAL A 1 269 ? -12.024 -4.142 31.729 1.00 98.56 269 VAL A N 1
ATOM 2120 C CA . VAL A 1 269 ? -11.745 -5.520 31.283 1.00 98.56 269 VAL A CA 1
ATOM 2121 C C . VAL A 1 269 ? -11.070 -6.331 32.387 1.00 98.56 269 VAL A C 1
ATOM 2123 O O . VAL A 1 269 ? -11.545 -7.426 32.696 1.00 98.56 269 VAL A O 1
ATOM 2126 N N . ASP A 1 270 ? -10.025 -5.797 33.020 1.00 98.31 270 ASP A N 1
ATOM 2127 C CA . ASP A 1 270 ? -9.298 -6.486 34.094 1.00 98.31 270 ASP A CA 1
ATOM 2128 C C . ASP A 1 270 ? -10.229 -6.803 35.273 1.00 98.31 270 ASP A C 1
ATOM 2130 O O . ASP A 1 270 ? -10.345 -7.952 35.707 1.00 98.31 270 ASP A O 1
ATOM 2134 N N . THR A 1 271 ? -10.992 -5.802 35.724 1.00 98.06 271 THR A N 1
ATOM 2135 C CA . THR A 1 271 ? -11.932 -5.936 36.848 1.00 98.06 271 THR A CA 1
ATOM 2136 C C . THR A 1 271 ? -13.002 -6.996 36.570 1.00 98.06 271 THR A C 1
ATOM 2138 O O . THR A 1 271 ? -13.264 -7.862 37.411 1.00 98.06 271 THR A O 1
ATOM 2141 N N . ALA A 1 272 ? -13.625 -6.960 35.389 1.00 98.06 272 ALA A N 1
ATOM 2142 C CA . ALA A 1 272 ? -14.639 -7.942 35.012 1.00 98.06 272 ALA A CA 1
ATOM 2143 C C . ALA A 1 272 ? -14.045 -9.351 34.848 1.00 98.06 272 ALA A C 1
ATOM 2145 O O . ALA A 1 272 ? -14.684 -10.338 35.225 1.00 98.06 272 ALA A O 1
ATOM 2146 N N . THR A 1 273 ? -12.810 -9.457 34.353 1.00 98.06 273 THR A N 1
ATOM 2147 C CA . THR A 1 273 ? -12.094 -10.733 34.194 1.00 98.06 273 THR A CA 1
ATOM 2148 C C . THR A 1 273 ? -11.788 -11.375 35.547 1.00 98.06 273 THR A C 1
ATOM 2150 O O . THR A 1 273 ? -12.019 -12.577 35.739 1.00 98.06 273 THR A O 1
ATOM 2153 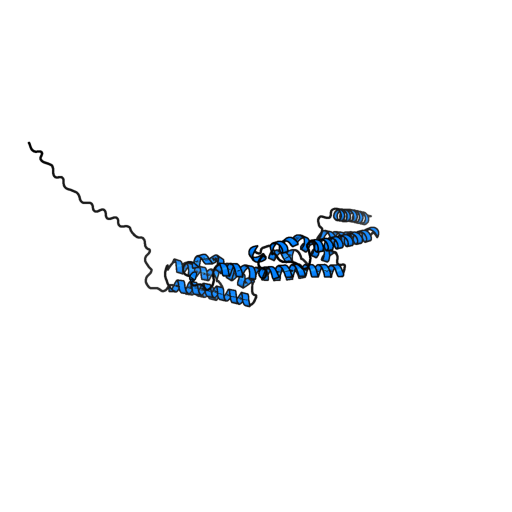N N . GLU A 1 274 ? -11.334 -10.589 36.524 1.00 97.69 274 GLU A N 1
ATOM 2154 C CA . GLU A 1 274 ? -11.118 -11.062 37.893 1.00 97.69 274 GLU A CA 1
ATOM 2155 C C . GLU A 1 274 ? -12.415 -11.563 38.537 1.00 97.69 274 GLU A C 1
ATOM 2157 O O . GLU A 1 274 ? -12.437 -12.640 39.143 1.00 97.69 274 GLU A O 1
ATOM 2162 N N . GLN A 1 275 ? -13.509 -10.810 38.395 1.00 96.88 275 GLN A N 1
ATOM 2163 C CA . GLN A 1 275 ? -14.816 -11.208 38.923 1.00 96.88 275 GLN A CA 1
ATOM 2164 C C . GLN A 1 275 ? -15.319 -12.503 38.289 1.00 96.88 275 GLN A C 1
ATOM 2166 O O . GLN A 1 275 ? -15.710 -13.426 39.007 1.00 96.88 275 GLN A O 1
ATOM 2171 N N . LEU A 1 276 ? -15.242 -12.617 36.961 1.00 96.38 276 LEU A N 1
ATOM 2172 C CA . L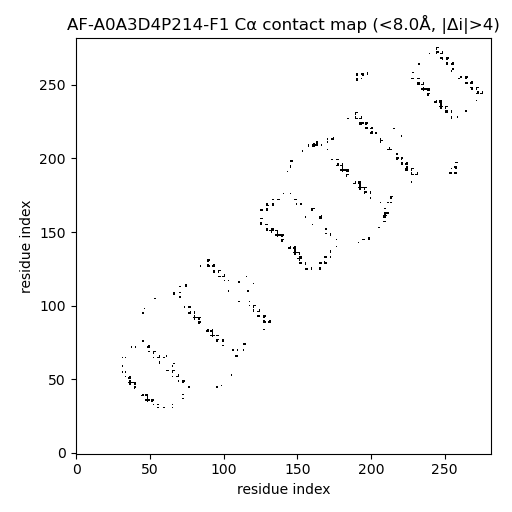EU A 1 276 ? -15.620 -13.827 36.236 1.00 96.38 276 LEU A CA 1
ATOM 2173 C C . LEU A 1 276 ? -14.804 -15.040 36.706 1.00 96.38 276 LEU A C 1
ATOM 2175 O O . LEU A 1 276 ? -15.345 -16.134 36.863 1.00 96.38 276 LEU A O 1
ATOM 2179 N N . THR A 1 277 ? -13.513 -14.848 36.976 1.00 95.94 277 THR A N 1
ATOM 2180 C CA . THR A 1 277 ? -12.634 -15.905 37.492 1.00 95.94 277 THR A CA 1
ATOM 2181 C C . THR A 1 277 ? -13.034 -16.338 38.902 1.00 95.94 277 THR A C 1
ATOM 2183 O O . THR A 1 277 ? -13.067 -17.535 39.184 1.00 95.94 277 THR A O 1
ATOM 2186 N N . LYS A 1 278 ? -13.379 -15.394 39.787 1.00 95.19 278 LYS A N 1
ATOM 2187 C CA . LYS A 1 278 ? -13.866 -15.699 41.145 1.00 95.19 278 LYS A CA 1
ATOM 2188 C C . LYS A 1 278 ? -15.187 -16.468 41.117 1.00 95.19 278 LYS A C 1
ATOM 2190 O O . LYS A 1 278 ? -15.349 -17.392 41.906 1.00 95.19 278 LYS A O 1
ATOM 2195 N N . LEU A 1 279 ? -16.095 -16.126 40.202 1.00 92.50 279 LEU A N 1
ATOM 2196 C CA . LEU A 1 279 ? -17.371 -16.828 40.033 1.00 92.50 279 LEU A CA 1
ATOM 2197 C C . LEU A 1 279 ? -17.200 -18.261 39.515 1.00 92.50 279 LEU A C 1
ATOM 2199 O O . LEU A 1 279 ? -17.954 -19.128 39.923 1.00 92.50 279 LEU A O 1
ATOM 2203 N N . ARG A 1 280 ? -16.199 -18.531 38.666 1.00 87.75 280 ARG A N 1
ATOM 2204 C CA . ARG A 1 280 ? -15.897 -19.889 38.163 1.00 87.75 280 ARG A CA 1
ATOM 2205 C C . ARG A 1 280 ? -15.236 -20.814 39.187 1.00 87.75 280 ARG A C 1
ATOM 2207 O O . ARG A 1 280 ? -15.175 -22.014 38.958 1.00 87.75 280 ARG A O 1
ATOM 2214 N N . LYS A 1 281 ? -14.652 -20.248 40.247 1.00 81.69 281 LYS A N 1
ATOM 2215 C CA . LYS A 1 281 ? -13.983 -20.993 41.328 1.00 81.69 281 LYS A CA 1
ATOM 2216 C C . LYS A 1 281 ? -14.920 -21.312 42.500 1.00 81.69 281 LYS A C 1
ATOM 2218 O O . LYS A 1 281 ? -14.473 -21.941 43.454 1.00 81.69 281 LYS A O 1
ATOM 2223 N N . ARG A 1 282 ? -16.157 -20.819 42.454 1.00 61.19 282 ARG A N 1
ATOM 2224 C CA . ARG A 1 282 ? -17.236 -21.164 43.381 1.00 61.19 282 ARG A CA 1
ATOM 2225 C C . ARG A 1 282 ? -18.082 -22.264 42.767 1.00 61.19 282 ARG A C 1
ATOM 2227 O O . ARG A 1 282 ? -18.560 -23.097 43.559 1.00 61.19 282 ARG A O 1
#

Solvent-accessible surface area (backbone atoms only — not comparable to full-atom values): 15657 Å² total; per-residue (Å²): 136,82,89,79,83,83,88,77,86,84,81,87,77,88,82,78,83,76,79,79,76,84,67,78,81,78,79,78,92,69,79,81,85,53,63,68,28,52,51,29,48,74,69,69,36,50,68,62,14,54,52,44,38,49,54,47,42,66,76,40,71,84,44,64,66,57,50,50,52,41,50,50,51,55,52,51,49,49,55,50,21,52,49,27,45,76,72,64,37,30,67,62,14,30,55,44,37,49,50,51,51,76,46,44,80,80,35,71,91,51,44,93,75,47,100,61,53,63,70,55,33,67,56,48,35,54,50,22,47,38,55,52,21,42,55,51,15,55,54,26,49,77,72,67,36,59,62,64,28,50,53,52,60,72,74,52,55,67,72,45,31,49,34,69,82,53,26,46,50,58,52,51,51,56,53,48,41,48,54,51,14,54,52,27,44,77,70,66,38,35,48,62,15,17,40,28,20,37,43,49,39,70,52,40,60,56,40,62,68,24,71,55,86,67,101,63,53,56,63,57,23,47,51,52,25,51,52,24,48,54,52,37,54,52,51,18,51,52,30,42,76,73,66,41,38,69,60,14,36,52,38,41,52,42,45,37,74,48,43,75,80,46,62,69,53,51,52,50,39,52,54,39,49,53,51,51,52,56,61,74,76,105